Protein AF-A0A943PSU0-F1 (afdb_monomer_lite)

Secondary structure (DSSP, 8-state):
--GGGTS-TT----GGG--HHHHHHHHHHHHH--B---S-----TT-EEEEEEEEBS--HHHHHHHHHHHHSS-BTTBSEEEEETTTEEEEEP--EESSHHHHHHHHHHHHHHTTT-B--SS-BEEEEE-GGGT-S-HHHHHHHHHHHHHHHHHHHHHHTTTBSS--TTHHHHS---HHHHHHHHHHHHHH--------B--S-HHHHHHHHHHHHHHHHHHTS---HHHHHHHHHHHHHH----SHHHHHH---HHHHHHHHHHH-SSHHHHHHHHHHHHGGG---SSTT-BPSP-B---

Radius of gyration: 19.09 Å; chains: 1; bounding box: 47×39×53 Å

Foldseek 3Di:
DALCVLPPQFAQDQLLPDDPVSVVVNLVNLVVAFFEQDQFLPDDQQKKKKKKFFWAQFPQVQLVVVLCVVVVDDDVPAQDWDQDPFRGIIGIHDTDDGGNVVLVSLLVSLVSRVVGTHDDLRAFMWMGIPCVLLDDDQQLVLLLLLLCLLCVLLLLLLLLFQKLAHRPCCCVVPFRCSVVSVVVSVCCVPPNDDDDTDHGHDSFSSSVVLNVSQVSLSSVLSVDDAPVVVSVVSVVVCVVVDPDRDRQVSQADQDPSSLSVSLSRRDRGVNSSSSSCSSNCLVVDGDSDTDHGGDNRHPRD

Sequence (301 aa):
MDIFNLINKDGNDCFKDFNENDLQELINRLEEYYLTLRDKLGLGYETTFGFEIEFEDAMKERIEKRLVDYFGQFQEEAWVITKDLTCGFEVRTDVLIDNKRNWQDIKEVCKIVNKDAFISSKCGGHIHIGAQTMGSNLNTWLNFLKIWSTYENIIFRFTSGEFLATRPSVILYAAPLSNTFWEIYNKALQEGLSVNEIPNATLNPVIWQNNLNLFTKLIMRCKSEVDLELINKRHSELVENGIPNNLRAYNETINLKQALEFCDLIFTNNLDKVYFLKQYLKSFKIRTEPYYKAKKFTRTV

Structure (mmCIF, N/CA/C/O backbone):
data_AF-A0A943PSU0-F1
#
_entry.id   AF-A0A943PSU0-F1
#
loop_
_atom_site.group_PDB
_atom_site.id
_atom_site.type_symbol
_atom_site.label_atom_id
_atom_site.label_alt_id
_atom_site.label_comp_id
_atom_site.label_asym_id
_atom_site.label_entity_id
_atom_site.label_seq_id
_atom_site.pdbx_PDB_ins_code
_atom_site.Cartn_x
_atom_site.Cartn_y
_atom_site.Cartn_z
_atom_site.occupancy
_atom_site.B_iso_or_equiv
_atom_site.auth_seq_id
_atom_site.auth_comp_id
_atom_site.auth_asym_id
_atom_site.auth_atom_id
_atom_site.pdbx_PDB_model_num
ATOM 1 N N . MET A 1 1 ? -16.922 11.990 -15.864 1.00 61.22 1 MET A N 1
ATOM 2 C CA . MET A 1 1 ? -16.768 10.747 -16.646 1.00 61.22 1 MET A CA 1
ATOM 3 C C . MET A 1 1 ? -15.933 9.797 -15.805 1.00 61.22 1 MET A C 1
ATOM 5 O O . MET A 1 1 ? -14.945 10.257 -15.247 1.00 61.22 1 MET A O 1
ATOM 9 N N . ASP A 1 2 ? -16.376 8.554 -15.610 1.00 85.06 2 ASP A N 1
ATOM 10 C CA . ASP A 1 2 ? -15.633 7.552 -14.823 1.00 85.06 2 ASP A CA 1
ATOM 11 C C . ASP A 1 2 ? -14.283 7.248 -15.502 1.00 85.06 2 ASP A C 1
ATOM 13 O O . ASP A 1 2 ? -14.237 7.185 -16.733 1.00 85.06 2 ASP A O 1
ATOM 17 N N . ILE A 1 3 ? -13.213 7.074 -14.718 1.00 93.00 3 ILE A N 1
ATOM 18 C CA . ILE A 1 3 ? -11.866 6.726 -15.197 1.00 93.00 3 ILE A CA 1
ATOM 19 C C . ILE A 1 3 ? -11.881 5.427 -16.009 1.00 93.00 3 ILE A C 1
ATOM 21 O O . ILE A 1 3 ? -11.160 5.305 -16.993 1.00 93.00 3 ILE A O 1
ATOM 25 N N . PHE A 1 4 ? -12.777 4.495 -15.680 1.00 94.69 4 PHE A N 1
ATOM 26 C CA . PHE A 1 4 ? -12.913 3.227 -16.401 1.00 94.69 4 PHE A CA 1
ATOM 27 C C . PHE A 1 4 ? -13.675 3.329 -17.732 1.00 94.69 4 PHE A C 1
ATOM 29 O O . PHE A 1 4 ? -13.923 2.316 -18.377 1.00 94.69 4 PHE A O 1
ATOM 36 N N . ASN A 1 5 ? -14.033 4.542 -18.167 1.00 90.25 5 ASN A N 1
ATOM 37 C CA . ASN A 1 5 ? -14.397 4.778 -19.567 1.00 90.25 5 ASN A CA 1
ATOM 38 C C . ASN A 1 5 ? -13.165 5.034 -20.451 1.00 90.25 5 ASN A C 1
ATOM 40 O O . ASN A 1 5 ? -13.278 4.919 -21.666 1.00 90.25 5 ASN A O 1
ATOM 44 N N . LEU A 1 6 ? -12.024 5.413 -19.858 1.00 91.88 6 LEU A N 1
ATOM 45 C CA . LEU A 1 6 ? -10.755 5.613 -20.566 1.00 91.88 6 LEU A CA 1
ATOM 46 C C . LEU A 1 6 ? -9.983 4.296 -20.699 1.00 91.88 6 LEU A C 1
ATOM 48 O O . LEU A 1 6 ? -9.421 4.010 -21.748 1.00 91.88 6 LEU A O 1
ATOM 52 N N . ILE A 1 7 ? -9.967 3.502 -19.629 1.00 95.94 7 ILE A N 1
ATOM 53 C CA . ILE A 1 7 ? -9.216 2.246 -19.527 1.00 95.94 7 ILE A CA 1
ATOM 54 C C . ILE A 1 7 ? -10.137 1.107 -19.095 1.00 95.94 7 ILE A C 1
ATOM 56 O O . ILE A 1 7 ? -11.036 1.301 -18.274 1.00 95.94 7 ILE A O 1
ATOM 60 N N . ASN A 1 8 ? -9.893 -0.108 -19.588 1.00 95.88 8 ASN A N 1
ATOM 61 C CA . ASN A 1 8 ? -10.651 -1.274 -19.134 1.00 95.88 8 ASN A CA 1
ATOM 62 C C . ASN A 1 8 ? -10.251 -1.617 -17.694 1.00 95.88 8 ASN A C 1
ATOM 64 O O . ASN A 1 8 ? -9.094 -1.931 -17.442 1.00 95.88 8 ASN A O 1
ATOM 68 N N . LYS A 1 9 ? -11.198 -1.609 -16.753 1.00 95.06 9 LYS A N 1
ATOM 69 C CA . LYS A 1 9 ? -10.957 -1.912 -15.333 1.00 95.06 9 LYS A CA 1
ATOM 70 C C . LYS A 1 9 ? -10.193 -3.224 -15.100 1.00 95.06 9 LYS A C 1
ATOM 72 O O . LYS A 1 9 ? -9.289 -3.249 -14.264 1.00 95.06 9 LYS A O 1
ATOM 77 N N . ASP A 1 10 ? -10.547 -4.269 -15.844 1.00 95.38 10 ASP A N 1
ATOM 78 C CA . ASP A 1 10 ? -9.957 -5.608 -15.721 1.00 95.38 10 ASP A CA 1
ATOM 79 C C . ASP A 1 10 ? -8.827 -5.848 -16.745 1.00 95.38 10 ASP A C 1
ATOM 81 O O . ASP A 1 10 ? -8.237 -6.925 -16.785 1.00 95.38 10 ASP A O 1
ATOM 85 N N . GLY A 1 11 ? -8.520 -4.845 -17.579 1.00 96.62 11 GLY A N 1
ATOM 86 C CA . GLY A 1 11 ? -7.378 -4.851 -18.495 1.00 96.62 11 GLY A CA 1
ATOM 87 C C . GLY A 1 11 ? -6.051 -4.617 -17.771 1.00 96.62 11 GLY A C 1
ATOM 88 O O . GLY A 1 11 ? -6.037 -4.334 -16.577 1.00 96.62 11 GLY A O 1
ATOM 89 N N . ASN A 1 12 ? -4.937 -4.715 -18.495 1.00 96.69 12 ASN A N 1
ATOM 90 C CA . ASN A 1 12 ? -3.582 -4.526 -17.967 1.00 96.69 12 ASN A CA 1
ATOM 91 C C . ASN A 1 12 ? -2.763 -3.615 -18.893 1.00 96.69 12 ASN A C 1
ATOM 93 O O . ASN A 1 12 ? -1.763 -4.039 -19.472 1.00 96.69 12 ASN A O 1
ATOM 97 N N . ASP A 1 13 ? -3.224 -2.381 -19.074 1.00 97.12 13 ASP A N 1
ATOM 98 C CA . ASP A 1 13 ? -2.579 -1.423 -19.975 1.00 97.12 13 ASP A CA 1
ATOM 99 C C . ASP A 1 13 ? -1.232 -0.977 -19.397 1.00 97.12 13 ASP A C 1
ATOM 101 O O . ASP A 1 13 ? -1.086 -0.880 -18.179 1.00 97.12 13 ASP A O 1
ATOM 105 N N . CYS A 1 14 ? -0.244 -0.695 -20.247 1.00 96.44 14 CYS A N 1
ATOM 106 C CA . CYS A 1 14 ? 1.072 -0.232 -19.806 1.00 96.44 14 CYS A CA 1
ATOM 107 C C . CYS A 1 14 ? 1.079 1.298 -19.696 1.00 96.44 14 CYS A C 1
ATOM 109 O O . CYS A 1 14 ? 1.276 2.002 -20.685 1.00 96.44 14 CYS A O 1
ATOM 111 N N . PHE A 1 15 ? 0.809 1.829 -18.503 1.00 97.25 15 PHE A N 1
ATOM 112 C CA . PHE A 1 15 ? 0.636 3.271 -18.301 1.00 97.25 15 PHE A CA 1
ATOM 113 C C . PHE A 1 15 ? 1.920 4.075 -18.532 1.00 97.25 15 PHE A C 1
ATOM 115 O O . PHE A 1 15 ? 1.844 5.245 -18.900 1.00 97.25 15 PHE A O 1
ATOM 122 N N . LYS A 1 16 ? 3.100 3.474 -18.343 1.00 95.88 16 LYS A N 1
ATOM 123 C CA . LYS A 1 16 ? 4.394 4.104 -18.648 1.00 95.88 16 LYS A CA 1
ATOM 124 C C . LYS A 1 16 ? 4.575 4.393 -20.146 1.00 95.88 16 LYS A C 1
ATOM 126 O O . LYS A 1 16 ? 5.368 5.266 -20.486 1.00 95.88 16 LYS A O 1
ATOM 131 N N . ASP A 1 17 ? 3.844 3.678 -21.004 1.00 96.69 17 ASP A N 1
ATOM 132 C CA . ASP A 1 17 ? 3.905 3.803 -22.463 1.00 96.69 17 ASP A CA 1
ATOM 133 C C . ASP A 1 17 ? 2.812 4.740 -23.013 1.00 96.69 17 ASP A C 1
ATOM 135 O O . ASP A 1 17 ? 2.727 4.956 -24.224 1.00 96.69 17 ASP A O 1
ATOM 139 N N . PHE A 1 18 ? 1.966 5.314 -22.146 1.00 96.75 18 PHE A N 1
ATOM 140 C CA . PHE A 1 18 ? 0.967 6.297 -22.564 1.00 96.75 18 PHE A CA 1
ATOM 141 C C . PHE A 1 18 ? 1.659 7.550 -23.104 1.00 96.75 18 PHE A C 1
ATOM 143 O O . PHE A 1 18 ? 2.638 8.041 -22.537 1.00 96.75 18 PHE A O 1
ATOM 150 N N . ASN A 1 19 ? 1.123 8.101 -24.196 1.00 96.25 19 ASN A N 1
ATOM 151 C CA . ASN A 1 19 ? 1.566 9.408 -24.672 1.00 96.25 19 ASN A CA 1
ATOM 152 C C . ASN A 1 19 ? 1.135 10.517 -23.692 1.00 96.25 19 ASN A C 1
ATOM 154 O O . ASN A 1 19 ? 0.342 10.300 -22.775 1.00 96.25 19 ASN A O 1
ATOM 158 N N . GLU A 1 20 ? 1.654 11.727 -23.898 1.00 95.69 20 GLU A N 1
ATOM 159 C CA . GLU A 1 20 ? 1.426 12.861 -22.998 1.00 95.69 20 GLU A CA 1
ATOM 160 C C . GLU A 1 20 ? -0.062 13.195 -22.799 1.00 95.69 20 GLU A C 1
ATOM 162 O O . GLU A 1 20 ? -0.488 13.427 -21.667 1.00 95.69 20 GLU A O 1
ATOM 167 N N . ASN A 1 21 ? -0.865 13.154 -23.867 1.00 96.38 21 ASN A N 1
ATOM 168 C CA . ASN A 1 21 ? -2.292 13.473 -23.798 1.00 96.38 21 ASN A CA 1
ATOM 169 C C . ASN A 1 21 ? -3.065 12.415 -23.001 1.00 96.38 21 ASN A C 1
ATOM 171 O O . ASN A 1 21 ? -3.857 12.761 -22.123 1.00 96.38 21 ASN A O 1
ATOM 175 N N . ASP A 1 22 ? -2.807 11.133 -23.271 1.00 95.62 22 ASP A N 1
ATOM 176 C CA . ASP A 1 22 ? -3.460 10.024 -22.571 1.00 95.62 22 ASP A CA 1
ATOM 177 C C . ASP A 1 22 ? -3.073 10.003 -21.089 1.00 95.62 22 ASP A C 1
ATOM 179 O O . ASP A 1 22 ? -3.917 9.781 -20.218 1.00 95.62 22 ASP A O 1
ATOM 183 N N . LEU A 1 23 ? -1.806 10.298 -20.779 1.00 96.19 23 LEU A N 1
ATOM 184 C CA . LEU A 1 23 ? -1.327 10.390 -19.405 1.00 96.19 23 LEU A CA 1
ATOM 185 C C . LEU A 1 23 ? -1.947 11.581 -18.663 1.00 96.19 23 LEU A C 1
ATOM 187 O O . LEU A 1 23 ? -2.347 11.445 -17.503 1.00 96.19 23 LEU A O 1
ATOM 191 N N . GLN A 1 24 ? -2.059 12.741 -19.313 1.00 95.69 24 GLN A N 1
ATOM 192 C CA . GLN A 1 24 ? -2.709 13.913 -18.729 1.00 95.69 24 GLN A CA 1
ATOM 193 C C . GLN A 1 24 ? -4.189 13.637 -18.446 1.00 95.69 24 GLN A C 1
ATOM 195 O O . GLN A 1 24 ? -4.685 13.962 -17.364 1.00 95.69 24 GLN A O 1
ATOM 200 N N . GLU A 1 25 ? -4.887 12.992 -19.379 1.00 95.81 25 GLU A N 1
ATOM 201 C CA . GLU A 1 25 ? -6.279 12.596 -19.197 1.00 95.81 25 GLU A CA 1
ATOM 202 C C . GLU A 1 25 ? -6.429 11.570 -18.063 1.00 95.81 25 GLU A C 1
ATOM 204 O O . GLU A 1 25 ? -7.276 11.750 -17.184 1.00 95.81 25 GLU A O 1
ATOM 209 N N . LEU A 1 26 ? -5.561 10.553 -17.996 1.00 96.56 26 LEU A N 1
ATOM 210 C CA . LEU A 1 26 ? -5.527 9.590 -16.892 1.00 96.56 26 LEU A CA 1
ATOM 211 C C . LEU A 1 26 ? -5.367 10.297 -15.538 1.00 96.56 26 LEU A C 1
ATOM 213 O O . LEU A 1 26 ? -6.122 10.022 -14.605 1.00 96.56 26 LEU A O 1
ATOM 217 N N . ILE A 1 27 ? -4.424 11.237 -15.428 1.00 96.25 27 ILE A N 1
ATOM 218 C CA . ILE A 1 27 ? -4.172 12.010 -14.203 1.00 96.25 27 ILE A CA 1
ATOM 219 C C . ILE A 1 27 ? -5.387 12.860 -13.813 1.00 96.25 27 ILE A C 1
ATOM 221 O O . ILE A 1 27 ? -5.780 12.873 -12.643 1.00 96.25 27 ILE A O 1
ATOM 225 N N . ASN A 1 28 ? -6.016 13.533 -14.777 1.00 95.06 28 ASN A N 1
ATOM 226 C CA . ASN A 1 28 ? -7.215 14.332 -14.530 1.00 95.06 28 ASN A CA 1
ATOM 227 C C . ASN A 1 28 ? -8.366 13.462 -14.005 1.00 95.06 28 ASN A C 1
ATOM 229 O O . ASN A 1 28 ? -9.061 13.838 -13.061 1.00 95.06 28 ASN A O 1
ATOM 233 N N . ARG A 1 29 ? -8.558 12.267 -14.580 1.00 95.44 29 ARG A N 1
ATOM 234 C CA . ARG A 1 29 ? -9.578 11.314 -14.117 1.00 95.44 29 ARG A CA 1
ATOM 235 C C . ARG A 1 29 ? -9.232 10.713 -12.759 1.00 95.44 29 ARG A C 1
ATOM 237 O O . ARG A 1 29 ? -10.131 10.535 -11.937 1.00 95.44 29 ARG A O 1
ATOM 244 N N . LEU A 1 30 ? -7.951 10.456 -12.490 1.00 95.31 30 LEU A N 1
ATOM 245 C CA . LEU A 1 30 ? -7.479 10.031 -11.174 1.00 95.31 30 LEU A CA 1
ATOM 246 C C . LEU A 1 30 ? -7.820 11.074 -10.112 1.00 95.31 30 LEU A C 1
ATOM 248 O O . LEU A 1 30 ? -8.264 10.695 -9.032 1.00 95.31 30 LEU A O 1
ATOM 252 N N . GLU A 1 31 ? -7.664 12.372 -10.380 1.00 93.88 31 GLU A N 1
ATOM 253 C CA . GLU A 1 31 ? -7.938 13.427 -9.393 1.00 93.88 31 GLU A CA 1
ATOM 254 C C . GLU A 1 31 ? -9.391 13.408 -8.881 1.00 93.88 31 GLU A C 1
ATOM 256 O O . GLU A 1 31 ? -9.619 13.559 -7.677 1.00 93.88 31 GLU A O 1
ATOM 261 N N . GLU A 1 32 ? -10.344 13.078 -9.750 1.00 93.19 32 GLU A N 1
ATOM 262 C CA . GLU A 1 32 ? -11.771 12.972 -9.416 1.00 93.19 32 GLU A CA 1
ATOM 263 C C . GLU A 1 32 ? -12.177 11.599 -8.846 1.00 93.19 32 GLU A C 1
ATOM 265 O O . GLU A 1 32 ? -13.262 11.441 -8.277 1.00 93.19 32 GLU A O 1
ATOM 270 N N . TYR A 1 33 ? -11.317 10.586 -8.973 1.00 94.88 33 TYR A N 1
ATOM 271 C CA . TYR A 1 33 ? -11.602 9.235 -8.502 1.00 94.88 33 TYR A CA 1
ATOM 272 C C . TYR A 1 33 ? -11.447 9.113 -6.979 1.00 94.88 33 TYR A C 1
ATOM 274 O O . TYR A 1 33 ? -10.435 9.520 -6.404 1.00 94.88 33 TYR A O 1
ATOM 282 N N . TYR A 1 34 ? -12.434 8.496 -6.320 1.00 95.12 34 TYR A N 1
ATOM 283 C CA . TYR A 1 34 ? -12.379 8.181 -4.891 1.00 95.12 34 TYR A CA 1
ATOM 284 C C . TYR A 1 34 ? -12.222 6.681 -4.676 1.00 95.12 34 TYR A C 1
ATOM 286 O O . TYR A 1 34 ? -13.036 5.892 -5.155 1.00 95.12 34 TYR A O 1
ATOM 294 N N . LEU A 1 35 ? -11.229 6.308 -3.874 1.00 95.75 35 LEU A N 1
ATOM 295 C CA . LEU A 1 35 ? -10.981 4.920 -3.503 1.00 95.75 35 LEU A CA 1
ATOM 296 C C . LEU A 1 35 ? -12.061 4.415 -2.543 1.00 95.75 35 LEU A C 1
ATOM 298 O O . LEU A 1 35 ? -12.504 5.144 -1.649 1.00 95.75 35 LEU A O 1
ATOM 302 N N . THR A 1 36 ? -12.455 3.156 -2.698 1.00 95.12 36 THR A N 1
ATOM 303 C CA . THR A 1 36 ? -13.444 2.483 -1.847 1.00 95.12 36 THR A CA 1
ATOM 304 C C . THR A 1 36 ? -12.886 1.176 -1.312 1.00 95.12 36 THR A C 1
ATOM 306 O O . THR A 1 36 ? -12.126 0.511 -2.009 1.00 95.12 36 THR A O 1
ATOM 309 N N . LEU A 1 37 ? -13.320 0.766 -0.119 1.00 95.69 37 LEU A N 1
ATOM 310 C CA . LEU A 1 37 ? -12.991 -0.558 0.399 1.00 95.69 37 LEU A CA 1
ATOM 311 C C . LEU A 1 37 ? -13.627 -1.625 -0.498 1.00 95.69 37 LEU A C 1
ATOM 313 O O . LEU A 1 37 ? -14.839 -1.607 -0.719 1.00 95.69 37 LEU A O 1
ATOM 317 N N . ARG A 1 38 ? -12.807 -2.531 -1.021 1.00 95.00 38 ARG A N 1
ATOM 318 C CA . ARG A 1 38 ? -13.222 -3.629 -1.892 1.00 95.00 38 ARG A CA 1
ATOM 319 C C . ARG A 1 38 ? -13.609 -4.845 -1.060 1.00 95.00 38 ARG A C 1
ATOM 321 O O . ARG A 1 38 ? -13.037 -5.082 -0.001 1.00 95.00 38 ARG A O 1
ATOM 328 N N . ASP A 1 39 ? -14.540 -5.645 -1.573 1.00 94.56 39 ASP A N 1
ATOM 329 C CA . ASP A 1 39 ? -14.942 -6.900 -0.925 1.00 94.56 39 ASP A CA 1
ATOM 330 C C . ASP A 1 39 ? -13.842 -7.976 -1.006 1.00 94.56 39 ASP A C 1
ATOM 332 O O . ASP A 1 39 ? -13.831 -8.881 -0.174 1.00 94.56 39 ASP A O 1
ATOM 336 N N . LYS A 1 40 ? -12.956 -7.905 -2.014 1.00 94.44 40 LYS A N 1
ATOM 337 C CA . LYS A 1 40 ? -11.803 -8.798 -2.232 1.00 94.44 40 LYS A CA 1
ATOM 338 C C . LYS A 1 40 ? -10.689 -8.095 -3.023 1.00 94.44 40 LYS A C 1
ATOM 340 O O . LYS A 1 40 ? -10.972 -7.165 -3.783 1.00 94.44 40 LYS A O 1
ATOM 345 N N . LEU A 1 41 ? -9.459 -8.585 -2.889 1.00 93.94 41 LEU A N 1
ATOM 346 C CA . LEU A 1 41 ? -8.253 -8.207 -3.647 1.00 93.94 41 LEU A CA 1
ATOM 347 C C . LEU A 1 41 ? -7.847 -9.237 -4.724 1.00 93.94 41 LEU A C 1
ATOM 349 O O . LEU A 1 41 ? -6.955 -8.986 -5.542 1.00 93.94 41 LEU A O 1
ATOM 353 N N . GLY A 1 42 ? -8.489 -10.406 -4.724 1.00 92.44 42 GLY A N 1
ATOM 354 C CA . GLY A 1 42 ? -8.140 -11.526 -5.593 1.00 92.44 42 GLY A CA 1
ATOM 355 C C . GLY A 1 42 ? -6.858 -12.232 -5.150 1.00 92.44 42 GLY A C 1
ATOM 356 O O . GLY A 1 42 ? -6.057 -12.611 -6.003 1.00 92.44 42 GLY A O 1
ATOM 357 N N . LEU A 1 43 ? -6.625 -12.350 -3.839 1.00 91.50 43 LEU A N 1
ATOM 358 C CA . LEU A 1 43 ? -5.529 -13.157 -3.292 1.00 91.50 43 LEU A CA 1
ATOM 359 C C . LEU A 1 43 ? -5.952 -14.630 -3.191 1.00 91.50 43 LEU A C 1
ATOM 361 O O . LEU A 1 43 ? -7.129 -14.935 -2.982 1.00 91.50 43 LEU A O 1
ATOM 365 N N . GLY A 1 44 ? -4.990 -15.542 -3.357 1.00 87.25 44 GLY A N 1
ATOM 366 C CA . GLY A 1 44 ? -5.210 -16.976 -3.160 1.00 87.25 44 GLY A CA 1
ATOM 367 C C . GLY A 1 44 ? -5.530 -17.303 -1.699 1.00 87.25 44 GLY A C 1
ATOM 368 O O . GLY A 1 44 ? -5.159 -16.557 -0.791 1.00 87.25 44 GLY A O 1
ATOM 369 N N . TYR A 1 45 ? -6.227 -18.416 -1.457 1.00 86.00 45 TYR A N 1
ATOM 370 C CA . TYR A 1 45 ? -6.664 -18.816 -0.110 1.00 86.00 45 TYR A CA 1
ATOM 371 C C . TYR A 1 45 ? -5.491 -19.149 0.825 1.00 86.00 45 TYR A C 1
ATOM 373 O O . TYR A 1 45 ? -5.636 -19.115 2.043 1.00 86.00 45 TYR A O 1
ATOM 381 N N . GLU A 1 46 ? -4.333 -19.475 0.255 1.00 86.19 46 GLU A N 1
ATOM 382 C CA . GLU A 1 46 ? -3.075 -19.726 0.950 1.00 86.19 46 GLU A CA 1
ATOM 383 C C . GLU A 1 46 ? -2.381 -18.445 1.434 1.00 86.19 46 GLU A C 1
ATOM 385 O O . GLU A 1 46 ? -1.519 -18.507 2.312 1.00 86.19 46 GLU A O 1
ATOM 390 N N . THR A 1 47 ? -2.746 -17.286 0.875 1.00 90.38 47 THR A N 1
ATOM 391 C CA . THR A 1 47 ? -2.198 -15.990 1.284 1.00 90.38 47 THR A CA 1
ATOM 392 C C . THR A 1 47 ? -2.918 -15.518 2.540 1.00 90.38 47 THR A C 1
ATOM 394 O O . THR A 1 47 ? -4.074 -15.092 2.483 1.00 90.38 47 THR A O 1
ATOM 397 N N . THR A 1 48 ? -2.220 -15.576 3.672 1.00 92.75 48 THR A N 1
ATOM 398 C CA . THR A 1 48 ? -2.716 -15.045 4.944 1.00 92.75 48 THR A CA 1
ATOM 399 C C . THR A 1 48 ? -2.052 -13.721 5.287 1.00 92.75 48 THR A C 1
ATOM 401 O O . THR A 1 48 ? -0.925 -13.446 4.862 1.00 92.75 48 THR A O 1
ATOM 404 N N . PHE A 1 49 ? -2.749 -12.894 6.060 1.00 93.50 49 PHE A N 1
ATOM 405 C CA . PHE A 1 49 ? -2.239 -11.606 6.511 1.00 93.50 49 PHE A CA 1
ATOM 406 C C . PHE A 1 49 ? -2.828 -11.181 7.854 1.00 93.50 49 PHE A C 1
ATOM 408 O O . PHE A 1 49 ? -3.891 -11.648 8.241 1.00 93.50 49 PHE A O 1
ATOM 415 N N . GLY A 1 50 ? -2.158 -10.268 8.545 1.00 93.38 50 GLY A N 1
ATOM 416 C CA . GLY A 1 50 ? -2.633 -9.653 9.780 1.00 93.38 50 GLY A CA 1
ATOM 417 C C . GLY A 1 50 ? -2.234 -8.184 9.845 1.00 93.38 50 GLY A C 1
ATOM 418 O O . GLY A 1 50 ? -1.334 -7.745 9.125 1.00 93.38 50 GLY A O 1
ATOM 419 N N . PHE A 1 51 ? -2.914 -7.423 10.695 1.00 92.75 51 PHE A N 1
ATOM 420 C CA . PHE A 1 51 ? -2.635 -6.011 10.916 1.00 92.75 51 PHE A CA 1
ATOM 421 C C . PHE A 1 51 ? -2.418 -5.721 12.395 1.00 92.75 51 PHE A C 1
ATOM 423 O O . PHE A 1 51 ? -3.105 -6.276 13.254 1.00 92.75 51 PHE A O 1
ATOM 430 N N . GLU A 1 52 ? -1.521 -4.781 12.664 1.00 91.94 52 GLU A N 1
ATOM 431 C CA . GLU A 1 52 ? -1.413 -4.121 13.963 1.00 91.94 52 GLU A CA 1
ATOM 432 C C . GLU A 1 52 ? -1.704 -2.639 13.743 1.00 91.94 52 GLU A C 1
ATOM 434 O O . GLU A 1 52 ? -1.044 -1.960 12.948 1.00 91.94 52 GLU A O 1
ATOM 439 N N . ILE A 1 53 ? -2.784 -2.169 14.365 1.00 91.50 53 ILE A N 1
ATOM 440 C CA . ILE A 1 53 ? -3.311 -0.818 14.193 1.00 91.50 53 ILE A CA 1
ATOM 441 C C . ILE A 1 53 ? -3.051 -0.052 15.481 1.00 91.50 53 ILE A C 1
ATOM 443 O O . ILE A 1 53 ? -3.827 -0.170 16.428 1.00 91.50 53 ILE A O 1
ATOM 447 N N . GLU A 1 54 ? -1.980 0.733 15.507 1.00 91.50 54 GLU A N 1
ATOM 448 C CA . GLU A 1 54 ? -1.606 1.553 16.659 1.00 91.50 54 GLU A CA 1
ATOM 449 C C . GLU A 1 54 ? -2.431 2.842 16.768 1.00 91.50 54 GLU A C 1
ATOM 451 O O . GLU A 1 54 ? -2.801 3.439 15.753 1.00 91.50 54 GLU A O 1
ATOM 456 N N . PHE A 1 55 ? -2.691 3.307 17.993 1.00 90.69 55 PHE A N 1
ATOM 457 C CA . PHE A 1 55 ? -3.435 4.536 18.285 1.00 90.69 55 PHE A CA 1
ATOM 458 C C . PHE A 1 55 ? -3.167 5.085 19.704 1.00 90.69 55 PHE A C 1
ATOM 460 O O . PHE A 1 55 ? -2.954 4.333 20.654 1.00 90.69 55 PHE A O 1
ATOM 467 N N . GLU A 1 56 ? -3.256 6.413 19.855 1.00 88.62 56 GLU A N 1
ATOM 468 C CA . GLU A 1 56 ? -3.076 7.152 21.118 1.00 88.62 56 GLU A CA 1
ATOM 469 C C . GLU A 1 56 ? -4.403 7.684 21.704 1.00 88.62 56 GLU A C 1
ATOM 471 O O . GLU A 1 56 ? -5.458 7.641 21.062 1.00 88.62 56 GLU A O 1
ATOM 476 N N . ASP A 1 57 ? -4.318 8.180 22.951 1.00 77.38 57 ASP A N 1
ATOM 477 C CA . ASP A 1 57 ? -5.383 8.820 23.749 1.00 77.38 57 ASP A CA 1
ATOM 478 C C . ASP A 1 57 ? -6.719 8.075 23.719 1.00 77.38 57 ASP A C 1
ATOM 480 O O . ASP A 1 57 ? -7.806 8.645 23.618 1.00 77.38 57 ASP A O 1
ATOM 484 N N . ALA A 1 58 ? -6.608 6.757 23.837 1.00 77.62 58 ALA A N 1
ATOM 485 C CA . ALA A 1 58 ? -7.730 5.851 23.789 1.00 77.62 58 ALA A CA 1
ATOM 486 C C . ALA A 1 58 ? -8.489 5.783 25.112 1.00 77.62 58 ALA A C 1
ATOM 488 O O . ALA A 1 58 ? -7.918 5.494 26.167 1.00 77.62 58 ALA A O 1
ATOM 489 N N . MET A 1 59 ? -9.818 5.853 25.037 1.00 86.75 59 MET A N 1
ATOM 490 C CA . MET A 1 59 ? -10.671 5.297 26.092 1.00 86.75 59 MET A CA 1
ATOM 491 C C . MET A 1 59 ? -10.714 3.767 25.965 1.00 86.75 59 MET A C 1
ATOM 493 O O . MET A 1 59 ? -11.733 3.208 25.561 1.00 86.75 59 MET A O 1
ATOM 497 N N . LYS A 1 60 ? -9.594 3.099 26.287 1.00 87.38 60 LYS A N 1
ATOM 498 C CA . LYS A 1 60 ? -9.357 1.657 26.075 1.00 87.38 60 LYS A CA 1
ATOM 499 C C . LYS A 1 60 ? -10.574 0.797 26.422 1.00 87.38 60 LYS A C 1
ATOM 501 O O . LYS A 1 60 ? -11.083 0.103 25.554 1.00 87.38 60 LYS A O 1
ATOM 506 N N . GLU A 1 61 ? -11.106 0.933 27.635 1.00 87.69 61 GLU A N 1
ATOM 507 C CA . GLU A 1 61 ? -12.255 0.151 28.115 1.00 87.69 61 GLU A CA 1
ATOM 508 C C . GLU A 1 61 ? -13.506 0.304 27.230 1.00 87.69 61 GLU A C 1
ATOM 510 O O . GLU A 1 61 ? -14.258 -0.648 27.033 1.00 87.69 61 GLU A O 1
ATOM 515 N N . ARG A 1 62 ? -13.743 1.494 26.657 1.00 91.69 62 ARG A N 1
ATOM 516 C CA . ARG A 1 62 ? -14.872 1.731 25.742 1.00 91.69 62 ARG A CA 1
ATOM 517 C C . ARG A 1 62 ? -14.640 1.092 24.381 1.00 91.69 62 ARG A C 1
ATOM 519 O O . ARG A 1 62 ? -15.591 0.573 23.797 1.00 91.69 62 ARG A O 1
ATOM 526 N N . ILE A 1 63 ? -13.408 1.144 23.879 1.00 90.88 63 ILE A N 1
ATOM 527 C CA . ILE A 1 63 ? -13.026 0.490 22.625 1.00 90.88 63 ILE A CA 1
ATOM 528 C C . ILE A 1 63 ? -13.147 -1.025 22.799 1.00 90.88 63 ILE A C 1
ATOM 530 O O . ILE A 1 63 ? -13.855 -1.652 22.019 1.00 90.88 63 ILE A O 1
ATOM 534 N N . GLU A 1 64 ? -12.569 -1.592 23.863 1.00 88.94 64 GLU A N 1
ATOM 535 C CA . GLU A 1 64 ? -12.663 -3.020 24.195 1.00 88.94 64 GLU A CA 1
ATOM 536 C C . GLU A 1 64 ? -14.114 -3.467 24.306 1.00 88.94 64 GLU A C 1
ATOM 538 O O . GLU A 1 64 ? -14.507 -4.429 23.653 1.00 88.94 64 GLU A O 1
ATOM 543 N N . LYS A 1 65 ? -14.946 -2.726 25.048 1.00 89.44 65 LYS A N 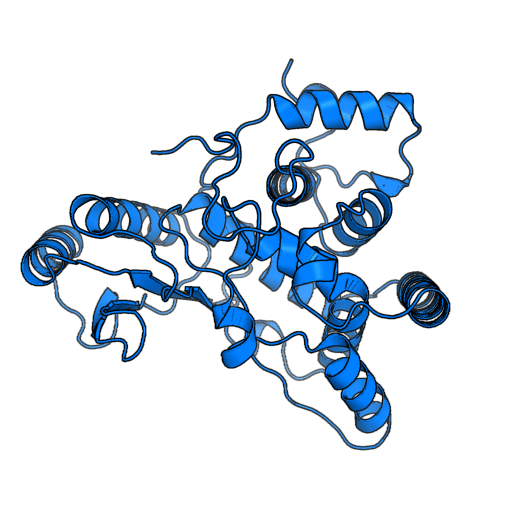1
ATOM 544 C CA . LYS A 1 65 ? -16.372 -3.040 25.164 1.00 89.44 65 LYS A CA 1
ATOM 545 C C . LYS A 1 65 ? -17.067 -3.081 23.801 1.00 89.44 65 LYS A C 1
ATOM 547 O O . LYS A 1 65 ? -17.792 -4.025 23.524 1.00 89.44 65 LYS A O 1
ATOM 552 N N . ARG A 1 66 ? -16.836 -2.092 22.931 1.00 92.25 66 ARG A N 1
ATOM 553 C CA . ARG A 1 66 ? -17.452 -2.052 21.590 1.00 92.25 66 ARG A CA 1
ATOM 554 C C . ARG A 1 66 ? -16.943 -3.164 20.673 1.00 92.25 66 ARG A C 1
ATOM 556 O O . ARG A 1 66 ? -17.711 -3.647 19.848 1.00 92.25 66 ARG A O 1
ATOM 563 N N . LEU A 1 67 ? -15.672 -3.546 20.794 1.00 90.12 67 LEU A N 1
ATOM 564 C CA . LEU A 1 67 ? -15.112 -4.684 20.066 1.00 90.12 67 LEU A CA 1
ATOM 565 C C . LEU A 1 67 ? -15.747 -5.995 20.547 1.00 90.12 67 LEU A C 1
ATOM 567 O O . LEU A 1 67 ? -16.185 -6.790 19.721 1.00 90.12 67 LEU A O 1
ATOM 571 N N . VAL A 1 68 ? -15.890 -6.180 21.863 1.00 88.31 68 VAL A N 1
ATOM 572 C CA . VAL A 1 68 ? -16.585 -7.335 22.457 1.00 88.31 68 VAL A CA 1
ATOM 573 C C . VAL A 1 68 ? -18.045 -7.391 22.014 1.00 88.31 68 VAL A C 1
ATOM 575 O O . VAL A 1 68 ? -18.503 -8.446 21.584 1.00 88.31 68 VAL A O 1
ATOM 578 N N . ASP A 1 69 ? -18.760 -6.264 22.045 1.00 91.00 69 ASP A N 1
ATOM 579 C CA . ASP A 1 69 ? -20.150 -6.179 21.584 1.00 91.00 69 ASP A CA 1
ATOM 580 C C . ASP A 1 69 ? -20.280 -6.552 20.092 1.00 91.00 69 ASP A C 1
ATOM 582 O O . ASP A 1 69 ? -21.288 -7.127 19.682 1.00 91.00 69 ASP A O 1
ATOM 586 N N . TYR A 1 70 ? -19.269 -6.239 19.270 1.00 91.75 70 TYR A N 1
ATOM 587 C CA . TYR A 1 70 ? -19.264 -6.549 17.838 1.00 91.75 70 TYR A CA 1
ATOM 588 C C . TYR A 1 70 ? -18.936 -8.018 17.533 1.00 91.75 70 TYR A C 1
ATOM 590 O O . TYR A 1 70 ? -19.607 -8.635 16.704 1.00 91.75 70 TYR A O 1
ATOM 598 N N . PHE A 1 71 ? -17.913 -8.578 18.183 1.00 88.25 71 PHE A N 1
ATOM 599 C CA . PHE A 1 71 ? -17.444 -9.942 17.919 1.00 88.25 71 PHE A CA 1
ATOM 600 C C . PHE A 1 71 ? -18.162 -11.012 18.754 1.00 88.25 71 PHE A C 1
ATOM 602 O O . PHE A 1 71 ? -18.104 -12.192 18.412 1.00 88.25 71 PHE A O 1
ATOM 609 N N . GLY A 1 72 ? -18.849 -10.629 19.833 1.00 81.00 72 GLY A N 1
ATOM 610 C CA . GLY A 1 72 ? -19.607 -11.531 20.705 1.00 81.00 72 GLY A CA 1
ATOM 611 C C . GLY A 1 72 ? -18.756 -12.417 21.625 1.00 81.00 72 GLY A C 1
ATOM 612 O O . GLY A 1 72 ? -19.320 -13.146 22.437 1.00 81.00 72 GLY A O 1
ATOM 613 N N . GLN A 1 73 ? -17.424 -12.362 21.526 1.00 68.19 73 GLN A N 1
ATOM 614 C CA . GLN A 1 73 ? -16.475 -13.093 22.371 1.00 68.19 73 GLN A CA 1
ATOM 615 C C . GLN A 1 73 ? -15.088 -12.433 22.332 1.00 68.19 73 GLN A C 1
ATOM 617 O O . GLN A 1 73 ? -14.681 -11.908 21.297 1.00 68.19 73 GLN A O 1
ATOM 622 N N . PHE A 1 74 ? -14.357 -12.479 23.450 1.00 56.09 74 PHE A N 1
ATOM 623 C CA . PHE A 1 74 ? -12.925 -12.171 23.477 1.00 56.09 74 PHE A CA 1
ATOM 624 C C . PHE A 1 74 ? -12.181 -13.425 23.007 1.00 56.09 74 PHE A C 1
ATOM 626 O O . PHE A 1 74 ? -12.383 -14.495 23.580 1.00 56.09 74 PHE A O 1
ATOM 633 N N . GLN A 1 75 ? -11.343 -13.321 21.980 1.00 57.09 75 GLN A N 1
ATOM 634 C CA . GLN A 1 75 ? -10.284 -14.306 21.779 1.00 57.09 75 GLN A CA 1
ATOM 635 C C . GLN A 1 75 ? -9.025 -13.710 22.400 1.00 57.09 75 GLN A C 1
ATOM 637 O O . GLN A 1 75 ? -8.646 -12.595 22.060 1.00 57.09 75 GLN A O 1
ATOM 642 N N . GLU A 1 76 ? -8.401 -14.423 23.341 1.00 57.34 76 GLU A N 1
ATOM 643 C CA . GLU A 1 76 ? -7.196 -13.945 24.043 1.00 57.34 76 GLU A CA 1
ATOM 644 C C . GLU A 1 76 ? -6.045 -13.601 23.077 1.00 57.34 76 GLU A C 1
ATOM 646 O O . GLU A 1 76 ? -5.159 -12.821 23.424 1.00 57.34 76 GLU A O 1
ATOM 651 N N . GLU A 1 77 ? -6.094 -14.121 21.845 1.00 64.88 77 GLU A N 1
ATOM 652 C CA . GLU A 1 77 ? -5.031 -14.002 20.846 1.00 64.88 77 GLU A CA 1
ATOM 653 C C . GLU A 1 77 ? -5.413 -13.196 19.589 1.00 64.88 77 GLU A C 1
ATOM 655 O O . GLU A 1 77 ? -4.525 -12.849 18.813 1.00 64.88 77 GLU A O 1
ATOM 660 N N . ALA A 1 78 ? -6.691 -12.846 19.387 1.00 70.38 78 ALA A N 1
ATOM 661 C CA . ALA A 1 78 ? -7.172 -12.220 18.152 1.00 70.38 78 ALA A CA 1
ATOM 662 C C . ALA A 1 78 ? -8.150 -11.069 18.417 1.00 70.38 78 ALA A C 1
ATOM 664 O O . ALA A 1 78 ? -9.036 -11.168 19.264 1.00 70.38 78 ALA A O 1
ATOM 665 N N . TRP A 1 79 ? -8.008 -9.980 17.654 1.00 83.62 79 TRP A N 1
ATOM 666 C CA . TRP A 1 79 ? -8.763 -8.729 17.841 1.00 83.62 79 TRP A CA 1
ATOM 667 C C . TRP A 1 79 ? -8.576 -8.114 19.235 1.00 83.62 79 TRP A C 1
ATOM 669 O O . TRP A 1 79 ? -9.483 -7.499 19.798 1.00 83.62 79 TRP A O 1
ATOM 679 N N . VAL A 1 80 ? -7.373 -8.279 19.785 1.00 83.38 80 VAL A N 1
ATOM 680 C CA . VAL A 1 80 ? -7.002 -7.856 21.137 1.00 83.38 80 VAL A CA 1
ATOM 681 C C . VAL A 1 80 ? -6.403 -6.453 21.128 1.00 83.38 80 VAL A C 1
ATOM 683 O O . VAL A 1 80 ? -5.668 -6.093 20.206 1.00 83.38 80 VAL A O 1
ATOM 686 N N . ILE A 1 81 ? -6.695 -5.670 22.175 1.00 86.25 81 ILE A N 1
ATOM 687 C CA . ILE A 1 81 ? -5.986 -4.416 22.439 1.00 86.25 81 ILE A CA 1
ATOM 688 C C . ILE A 1 81 ? -4.763 -4.704 23.304 1.00 86.25 81 ILE A C 1
ATOM 690 O O . ILE A 1 81 ? -4.888 -5.022 24.490 1.00 86.25 81 ILE A O 1
ATOM 694 N N . THR A 1 82 ? -3.580 -4.547 22.727 1.00 85.75 82 THR A N 1
ATOM 695 C CA . THR A 1 82 ? -2.306 -4.643 23.441 1.00 85.75 82 THR A CA 1
ATOM 696 C C . THR A 1 82 ? -1.771 -3.255 23.759 1.00 85.75 82 THR A C 1
ATOM 698 O O . THR A 1 82 ? -2.050 -2.275 23.069 1.00 85.75 82 THR A O 1
ATOM 701 N N . LYS A 1 83 ? -1.056 -3.142 24.883 1.00 83.44 83 LYS A N 1
ATOM 702 C CA . LYS A 1 83 ? -0.350 -1.909 25.223 1.00 83.44 83 LYS A CA 1
ATOM 703 C C . LYS A 1 83 ? 0.920 -1.858 24.388 1.00 83.44 83 LYS A C 1
ATOM 705 O O . LYS A 1 83 ? 1.771 -2.729 24.549 1.00 83.44 83 LYS A O 1
ATOM 710 N N . ASP A 1 84 ? 1.055 -0.817 23.583 1.00 79.06 84 ASP A N 1
ATOM 711 C CA . ASP A 1 84 ? 2.296 -0.533 22.880 1.00 79.06 84 ASP A CA 1
ATOM 712 C C . ASP A 1 84 ? 3.164 0.415 23.720 1.00 79.06 84 ASP A C 1
ATOM 714 O O . ASP A 1 84 ? 2.677 1.357 24.359 1.00 79.06 84 ASP A O 1
ATOM 718 N N . LEU A 1 85 ? 4.469 0.150 23.758 1.00 68.06 85 LEU A N 1
ATOM 719 C CA . LEU A 1 85 ? 5.410 0.899 24.596 1.00 68.06 85 LEU A CA 1
ATOM 720 C C . LEU A 1 85 ? 5.665 2.322 24.084 1.00 68.06 85 LEU A C 1
ATOM 722 O O . LEU A 1 85 ? 6.138 3.168 24.845 1.00 68.06 85 LEU A O 1
ATOM 726 N N . THR A 1 86 ? 5.365 2.585 22.816 1.00 69.69 86 THR A N 1
ATOM 727 C CA . THR A 1 86 ? 5.714 3.814 22.108 1.00 69.69 86 THR A CA 1
ATOM 728 C C . THR A 1 86 ? 4.496 4.684 21.813 1.00 69.69 86 THR A C 1
ATOM 730 O O . THR A 1 86 ? 4.589 5.901 21.971 1.00 69.69 86 THR A O 1
ATOM 733 N N . CYS A 1 87 ? 3.352 4.092 21.463 1.00 72.31 87 CYS A N 1
ATOM 734 C CA . CYS A 1 87 ? 2.164 4.795 20.972 1.00 72.31 87 CYS A CA 1
ATOM 735 C C . CYS A 1 87 ? 0.897 4.567 21.818 1.00 72.31 87 CYS A C 1
ATOM 737 O O . CYS A 1 87 ? -0.191 4.963 21.419 1.00 72.31 87 CYS A O 1
ATOM 739 N N . GLY A 1 88 ? 1.009 3.935 22.989 1.00 84.69 88 GLY A N 1
ATOM 740 C CA . GLY A 1 88 ? -0.117 3.716 23.897 1.00 84.69 88 GLY A CA 1
ATOM 741 C C . GLY A 1 88 ? -0.781 2.358 23.698 1.00 84.69 88 GLY A C 1
ATOM 742 O O . GLY A 1 88 ? -0.630 1.490 24.559 1.00 84.69 88 GLY A O 1
ATOM 743 N N . PHE A 1 89 ? -1.517 2.168 22.601 1.00 90.00 89 PHE A N 1
ATOM 744 C CA . PHE A 1 89 ? -2.234 0.920 22.328 1.00 90.00 89 PHE A CA 1
ATOM 745 C C . PHE A 1 89 ? -2.209 0.540 20.851 1.00 90.00 89 PHE A C 1
ATOM 747 O O . PHE A 1 89 ? -2.114 1.393 19.976 1.00 90.00 89 PHE A O 1
ATOM 754 N N . GLU A 1 90 ? -2.393 -0.745 20.581 1.00 90.31 90 GLU A N 1
ATOM 755 C CA . GLU A 1 90 ? -2.633 -1.271 19.244 1.00 90.31 90 GLU A CA 1
ATOM 756 C C . GLU A 1 90 ? -3.783 -2.280 19.271 1.00 90.31 90 GLU A C 1
ATOM 758 O O . GLU A 1 90 ? -4.005 -2.957 20.276 1.00 90.31 90 GLU A O 1
ATOM 763 N N . VAL A 1 91 ? -4.516 -2.396 18.165 1.00 91.38 91 VAL A N 1
ATOM 764 C CA . VAL A 1 91 ? -5.391 -3.546 17.915 1.00 91.38 91 VAL A CA 1
ATOM 765 C C . VAL A 1 91 ? -4.653 -4.503 16.995 1.00 91.38 91 VAL A C 1
ATOM 767 O O . VAL A 1 91 ? -4.302 -4.120 15.877 1.00 91.38 91 VAL A O 1
ATOM 770 N N . ARG A 1 92 ? -4.477 -5.748 17.442 1.00 90.94 92 ARG A N 1
ATOM 771 C CA . ARG A 1 92 ? -3.915 -6.833 16.629 1.00 90.94 92 ARG A CA 1
ATOM 772 C C . ARG A 1 92 ? -5.030 -7.712 16.088 1.00 90.94 92 ARG A C 1
ATOM 774 O O . ARG A 1 92 ? -5.891 -8.165 16.843 1.00 90.94 92 ARG A O 1
ATOM 781 N N . THR A 1 93 ? -5.049 -7.922 14.779 1.00 89.81 93 THR A N 1
ATOM 782 C CA . THR A 1 93 ? -6.069 -8.759 14.134 1.00 89.81 93 THR A CA 1
ATOM 783 C C . THR A 1 93 ? -5.781 -10.242 14.336 1.00 89.81 93 THR A C 1
ATOM 785 O O . THR A 1 93 ? -4.665 -10.625 14.671 1.00 89.81 93 THR A O 1
ATOM 788 N N . ASP A 1 94 ? -6.777 -11.084 14.056 1.00 88.81 94 ASP A N 1
ATOM 789 C CA . ASP A 1 94 ? -6.531 -12.504 13.773 1.00 88.81 94 ASP A CA 1
ATOM 790 C C . ASP A 1 94 ? -5.671 -12.680 12.499 1.00 88.81 94 ASP A C 1
ATOM 792 O O . ASP A 1 94 ? -5.409 -11.717 11.767 1.00 88.81 94 ASP A O 1
ATOM 796 N N . VAL A 1 95 ? -5.290 -13.919 12.190 1.00 91.19 95 VAL A N 1
ATOM 797 C CA . VAL A 1 95 ? -4.774 -14.314 10.878 1.00 91.19 95 VAL A CA 1
ATOM 798 C C . VAL A 1 95 ? -5.925 -14.327 9.871 1.00 91.19 95 VAL A C 1
ATOM 800 O O . VAL A 1 95 ? -6.815 -15.175 9.890 1.00 91.19 95 VAL A O 1
ATOM 803 N N . LEU A 1 96 ? -5.899 -13.371 8.951 1.00 93.75 96 LEU A N 1
ATOM 804 C CA . LEU A 1 96 ? -6.943 -13.128 7.965 1.00 93.75 96 LEU A CA 1
ATOM 805 C C . LEU A 1 96 ? -6.602 -13.746 6.606 1.00 93.75 96 LEU A C 1
ATOM 807 O O . LEU A 1 96 ? -5.450 -14.010 6.268 1.00 93.75 96 LEU A O 1
ATOM 811 N N . ILE A 1 97 ? -7.646 -13.905 5.797 1.00 95.12 97 ILE A N 1
ATOM 812 C CA . ILE A 1 97 ? -7.605 -14.238 4.366 1.00 95.12 97 ILE A CA 1
ATOM 813 C C . ILE A 1 97 ? -8.431 -13.226 3.559 1.00 95.12 97 ILE A C 1
ATOM 815 O O . ILE A 1 97 ? -9.271 -12.511 4.116 1.00 95.12 97 ILE A O 1
ATOM 819 N N . ASP A 1 98 ? -8.242 -13.188 2.239 1.00 96.44 98 ASP A N 1
ATOM 820 C CA . ASP A 1 98 ? -8.926 -12.240 1.352 1.00 96.44 98 ASP A CA 1
ATOM 821 C C . ASP A 1 98 ? -10.393 -12.616 1.099 1.00 96.44 98 ASP A C 1
ATOM 823 O O . ASP A 1 98 ? -10.768 -13.265 0.117 1.00 96.44 98 ASP A O 1
ATOM 827 N N . ASN A 1 99 ? -11.256 -12.201 2.020 1.00 95.81 99 ASN A N 1
ATOM 828 C CA . ASN A 1 99 ? -12.690 -12.373 1.893 1.00 95.81 99 ASN A CA 1
ATOM 829 C C . ASN A 1 99 ? -13.452 -11.144 2.403 1.00 95.81 99 ASN A C 1
ATOM 831 O O . ASN A 1 99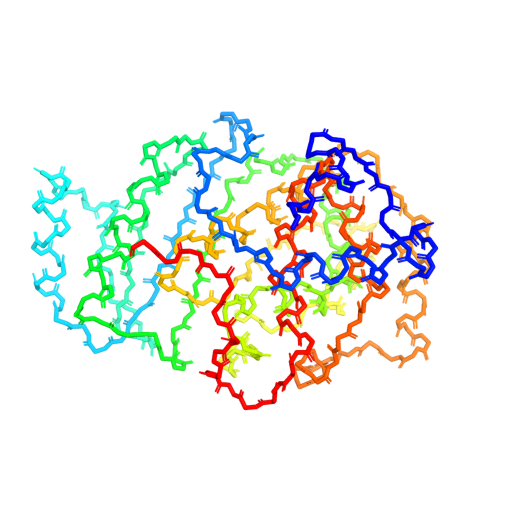 ? -12.952 -10.333 3.184 1.00 95.81 99 ASN A O 1
ATOM 835 N N . LYS A 1 100 ? -14.713 -11.048 1.978 1.00 95.88 100 LYS A N 1
ATOM 836 C CA . LYS A 1 100 ? -15.600 -9.933 2.312 1.00 95.88 100 LYS A CA 1
ATOM 837 C C . LYS A 1 100 ? -15.777 -9.743 3.815 1.00 95.88 100 LYS A C 1
ATOM 839 O O . LYS A 1 100 ? -15.844 -8.605 4.269 1.00 95.88 100 LYS A O 1
ATOM 844 N N . ARG A 1 101 ? -15.880 -10.839 4.573 1.00 94.62 101 ARG A N 1
ATOM 845 C CA . ARG A 1 101 ? -16.120 -10.786 6.015 1.00 94.62 101 ARG A CA 1
ATOM 846 C C . ARG A 1 101 ? -14.938 -10.141 6.737 1.00 94.62 101 ARG A C 1
ATOM 848 O O . ARG A 1 101 ? -15.148 -9.167 7.444 1.00 94.62 101 ARG A O 1
ATOM 855 N N . ASN A 1 102 ? -13.718 -10.584 6.456 1.00 94.94 102 ASN A N 1
ATOM 856 C CA . ASN A 1 102 ? -12.507 -10.037 7.065 1.00 94.94 102 ASN A CA 1
ATOM 857 C C . ASN A 1 102 ? -12.329 -8.548 6.735 1.00 94.94 102 ASN A C 1
ATOM 859 O O . ASN A 1 102 ? -12.016 -7.753 7.615 1.00 94.94 102 ASN A O 1
ATOM 863 N N . TRP A 1 103 ? -12.604 -8.126 5.495 1.00 95.94 103 TRP A N 1
ATOM 864 C CA . TRP A 1 103 ? -12.574 -6.700 5.146 1.00 95.94 103 TRP A CA 1
ATOM 865 C C . TRP A 1 103 ? -13.662 -5.884 5.860 1.00 95.94 103 TRP A C 1
ATOM 867 O O . TRP A 1 103 ? -13.424 -4.733 6.232 1.00 95.94 103 TRP A O 1
ATOM 877 N N . GLN A 1 104 ? -14.846 -6.463 6.081 1.00 94.81 104 GLN A N 1
ATOM 878 C CA . GLN A 1 104 ? -15.895 -5.843 6.894 1.00 94.81 104 GLN A CA 1
ATOM 879 C C . GLN A 1 104 ? -15.492 -5.732 8.369 1.00 94.81 104 GLN A C 1
ATOM 881 O O . GLN A 1 104 ? -15.752 -4.689 8.968 1.00 94.81 104 GLN A O 1
ATOM 886 N N . ASP A 1 105 ? -14.825 -6.747 8.918 1.00 94.31 105 ASP A N 1
ATOM 887 C CA . ASP A 1 105 ? -14.325 -6.735 10.294 1.00 94.31 105 ASP A CA 1
ATOM 888 C C . ASP A 1 105 ? -13.271 -5.629 10.471 1.00 94.31 105 ASP A C 1
ATOM 890 O O . ASP A 1 105 ? -13.426 -4.771 11.338 1.00 94.31 105 ASP A O 1
ATOM 894 N N . ILE A 1 106 ? -12.281 -5.532 9.571 1.00 94.88 106 ILE A N 1
ATOM 895 C CA . ILE A 1 106 ? -11.287 -4.437 9.573 1.00 94.88 106 ILE A CA 1
ATOM 896 C C . ILE A 1 106 ? -11.958 -3.065 9.533 1.00 94.88 106 ILE A C 1
ATOM 898 O O . ILE A 1 106 ? -11.599 -2.152 10.277 1.00 94.88 106 ILE A O 1
ATOM 902 N N . LYS A 1 107 ? -12.963 -2.913 8.671 1.00 95.44 107 LYS A N 1
ATOM 903 C CA . LYS A 1 107 ? -13.720 -1.670 8.548 1.00 95.44 107 LYS A CA 1
ATOM 904 C C . LYS A 1 107 ? -14.433 -1.290 9.843 1.00 95.44 107 LYS A C 1
ATOM 906 O O . LYS A 1 107 ? -14.389 -0.118 10.219 1.00 95.44 107 LYS A O 1
ATOM 911 N N . GLU A 1 108 ? -15.103 -2.235 10.499 1.00 94.81 108 GLU A N 1
ATOM 912 C CA . GLU A 1 108 ? -15.811 -1.934 11.743 1.00 94.81 108 GLU A CA 1
ATOM 913 C C . GLU A 1 108 ? -14.833 -1.674 12.892 1.00 94.81 108 GLU A C 1
ATOM 915 O O . GLU A 1 108 ? -15.048 -0.734 13.653 1.00 94.81 108 GLU A O 1
ATOM 920 N N . VAL A 1 109 ? -13.710 -2.394 12.961 1.00 93.31 109 VAL A N 1
ATOM 921 C CA . VAL A 1 109 ? -12.651 -2.132 13.947 1.00 93.31 109 VAL A CA 1
ATOM 922 C C . VAL A 1 109 ? -12.081 -0.727 13.793 1.00 93.31 109 VAL A C 1
ATOM 924 O O . VAL A 1 109 ? -12.084 0.032 14.762 1.00 93.31 109 VAL A O 1
ATOM 927 N N . CYS A 1 110 ? -11.685 -0.322 12.581 1.00 94.31 110 CYS A N 1
ATOM 928 C CA . CYS A 1 110 ? -11.229 1.047 12.331 1.00 94.31 110 CYS A CA 1
ATOM 929 C C . CYS A 1 110 ? -12.277 2.083 12.774 1.00 94.31 110 CYS A C 1
ATOM 931 O O . CYS A 1 110 ? -11.936 3.081 13.405 1.00 94.31 110 CYS A O 1
ATOM 933 N N . LYS A 1 111 ? -13.564 1.836 12.498 1.00 94.44 111 LYS A N 1
ATOM 934 C CA . LYS A 1 111 ? -14.671 2.716 12.902 1.00 94.44 111 LYS A CA 1
ATOM 935 C C . LYS A 1 111 ? -14.889 2.752 14.417 1.00 94.44 111 LYS A C 1
ATOM 937 O O . LYS A 1 111 ? -15.232 3.808 14.945 1.00 94.44 111 LYS A O 1
ATOM 942 N N . ILE A 1 112 ? -14.730 1.632 15.118 1.00 93.62 112 ILE A N 1
ATOM 943 C CA . ILE A 1 112 ? -14.848 1.549 16.579 1.00 93.62 112 ILE A CA 1
ATOM 944 C C . ILE A 1 112 ? -13.707 2.318 17.248 1.00 93.62 112 ILE A C 1
ATOM 946 O O . ILE A 1 112 ? -13.980 3.142 18.123 1.00 93.62 112 ILE A O 1
ATOM 950 N N . VAL A 1 113 ? -12.467 2.088 16.807 1.00 92.62 113 VAL A N 1
ATOM 951 C CA . VAL A 1 113 ? -11.262 2.737 17.345 1.00 92.62 113 VAL A CA 1
ATOM 952 C C . VAL A 1 113 ? -11.308 4.245 17.099 1.00 92.62 113 VAL A C 1
ATOM 954 O O . VAL A 1 113 ? -11.153 5.028 18.031 1.00 92.62 113 VAL A O 1
ATOM 957 N N . ASN A 1 114 ? -11.642 4.671 15.877 1.00 92.31 114 ASN A N 1
ATOM 958 C CA . ASN A 1 114 ? -11.663 6.084 15.482 1.00 92.31 114 ASN A CA 1
ATOM 959 C C . ASN A 1 114 ? -12.697 6.948 16.236 1.00 92.31 114 ASN A C 1
ATOM 961 O O . ASN A 1 114 ? -12.688 8.168 16.098 1.00 92.31 114 ASN A O 1
ATOM 965 N N . LYS A 1 115 ? -13.610 6.351 17.016 1.00 92.75 115 LYS A N 1
ATOM 966 C CA . LYS A 1 115 ? -14.538 7.104 17.879 1.00 92.75 115 LYS A CA 1
ATOM 967 C C . LYS A 1 115 ? -13.870 7.654 19.137 1.00 92.75 115 LYS A C 1
ATOM 969 O O . LYS A 1 115 ? -14.271 8.717 19.599 1.00 92.75 115 LYS A O 1
ATOM 974 N N . ASP A 1 116 ? -12.910 6.917 19.694 1.00 92.12 116 ASP A N 1
ATOM 975 C CA . ASP A 1 116 ? -12.365 7.178 21.032 1.00 92.12 116 ASP A CA 1
ATOM 976 C C . ASP A 1 116 ? -10.826 7.234 21.049 1.00 92.12 116 ASP A C 1
ATOM 978 O O . ASP A 1 116 ? -10.254 7.240 22.133 1.00 92.12 116 ASP A O 1
ATOM 982 N N . ALA A 1 117 ? -10.163 7.239 19.889 1.00 91.69 117 ALA A N 1
ATOM 983 C CA . ALA A 1 117 ? -8.708 7.291 19.757 1.00 91.69 117 ALA A CA 1
ATOM 984 C C . ALA A 1 117 ? -8.286 8.135 18.545 1.00 91.69 117 ALA A C 1
ATOM 986 O O . ALA A 1 117 ? -9.094 8.402 17.649 1.00 91.69 117 ALA A O 1
ATOM 987 N N . PHE A 1 118 ? -7.010 8.521 18.484 1.00 87.81 118 PHE A N 1
ATOM 988 C CA . PHE A 1 118 ? -6.437 9.173 17.304 1.00 87.81 118 PHE A CA 1
ATOM 989 C C . PHE A 1 118 ? -5.070 8.607 16.911 1.00 87.81 118 PHE A C 1
ATOM 991 O O . PHE A 1 118 ? -4.383 7.959 17.693 1.00 87.81 118 PHE A O 1
ATOM 998 N N . ILE A 1 119 ? -4.670 8.882 15.667 1.00 87.69 119 ILE A N 1
ATOM 999 C CA . ILE A 1 119 ? -3.342 8.555 15.137 1.00 87.69 119 ILE A CA 1
ATOM 1000 C C . ILE A 1 119 ? -2.414 9.741 15.344 1.00 87.69 119 ILE A C 1
ATOM 1002 O O . ILE A 1 119 ? -2.703 10.846 14.877 1.00 87.69 119 ILE A O 1
ATOM 1006 N N . SER A 1 120 ? -1.298 9.496 16.018 1.00 83.31 120 SER A N 1
ATOM 1007 C CA . SER A 1 120 ? -0.310 10.510 16.356 1.00 83.31 120 SER A CA 1
ATOM 1008 C C . SER A 1 120 ? 1.029 10.269 15.665 1.00 83.31 120 SER A C 1
ATOM 1010 O O . SER A 1 120 ? 1.156 9.452 14.750 1.00 83.31 120 SER A O 1
ATOM 1012 N N . SER A 1 121 ? 2.055 10.979 16.139 1.00 77.50 121 SER A N 1
ATOM 1013 C CA . SER A 1 121 ? 3.417 10.788 15.688 1.00 77.50 121 SER A CA 1
ATOM 1014 C C . SER A 1 121 ? 4.123 9.522 16.098 1.00 77.50 121 SER A C 1
ATOM 1016 O O . SER A 1 121 ? 5.105 9.130 15.456 1.00 77.50 121 SER A O 1
ATOM 1018 N N . LYS A 1 122 ? 3.600 8.875 17.126 1.00 80.19 122 LYS A N 1
ATOM 1019 C CA . LYS A 1 122 ? 4.181 7.664 17.672 1.00 80.19 122 LYS A CA 1
ATOM 1020 C C . LYS A 1 122 ? 3.582 6.422 17.030 1.00 80.19 122 LYS A C 1
ATOM 1022 O O . LYS A 1 122 ? 4.281 5.429 16.940 1.00 80.19 122 LYS A O 1
ATOM 1027 N N . CYS A 1 123 ? 2.365 6.526 16.497 1.00 85.81 123 CYS A N 1
ATOM 1028 C CA . CYS A 1 123 ? 1.661 5.413 15.877 1.00 85.81 123 CYS A CA 1
ATOM 1029 C C . CYS A 1 123 ? 2.323 4.972 14.559 1.00 85.81 123 CYS A C 1
ATOM 1031 O O . CYS A 1 123 ? 2.412 5.734 13.585 1.00 85.81 123 CYS A O 1
ATOM 1033 N N . GLY A 1 124 ? 2.751 3.719 14.528 1.00 85.62 124 GLY A N 1
ATOM 1034 C CA . GLY A 1 124 ? 3.036 2.890 13.373 1.00 85.62 124 GLY A CA 1
ATOM 1035 C C . GLY A 1 124 ? 1.862 2.007 12.967 1.00 85.62 124 GLY A C 1
ATOM 1036 O O . GLY A 1 124 ? 0.772 2.033 13.526 1.00 85.62 124 GLY A O 1
ATOM 1037 N N . GLY A 1 125 ? 2.033 1.297 11.871 1.00 87.31 125 GLY A N 1
ATOM 1038 C CA . GLY A 1 125 ? 1.041 0.324 11.465 1.00 87.31 125 GLY A CA 1
ATOM 1039 C C . GLY A 1 125 ? 1.777 -0.826 10.848 1.00 87.31 125 GLY A C 1
ATOM 1040 O O . GLY A 1 125 ? 2.634 -0.558 10.016 1.00 87.31 125 GLY A O 1
ATOM 1041 N N . HIS A 1 126 ? 1.466 -2.056 11.239 1.00 89.19 126 HIS A N 1
ATOM 1042 C CA . HIS A 1 126 ? 2.187 -3.240 10.787 1.00 89.19 126 HIS A CA 1
ATOM 1043 C C . HIS A 1 126 ? 1.300 -4.109 9.901 1.00 89.19 126 HIS A C 1
ATOM 1045 O O . HIS A 1 126 ? 0.091 -4.217 10.113 1.00 89.19 126 HIS A O 1
ATOM 1051 N N . ILE A 1 127 ? 1.907 -4.686 8.862 1.00 90.69 127 ILE A N 1
ATOM 1052 C CA . ILE A 1 127 ? 1.266 -5.667 7.984 1.00 90.69 127 ILE A CA 1
ATOM 1053 C C . ILE A 1 127 ? 2.098 -6.928 8.061 1.00 90.69 127 ILE A C 1
ATOM 1055 O O . ILE A 1 127 ? 3.231 -6.964 7.586 1.00 90.69 127 ILE A O 1
ATOM 1059 N N . HIS A 1 128 ? 1.482 -7.961 8.608 1.00 89.44 128 HIS A N 1
ATOM 1060 C CA . HIS A 1 128 ? 2.021 -9.304 8.653 1.00 89.44 128 HIS A CA 1
ATOM 1061 C C . HIS A 1 128 ? 1.527 -10.042 7.416 1.00 89.44 128 HIS A C 1
ATOM 1063 O O . HIS A 1 128 ? 0.328 -10.043 7.143 1.00 89.44 128 HIS A O 1
ATOM 1069 N N . ILE A 1 129 ? 2.423 -10.657 6.648 1.00 89.06 129 ILE A N 1
ATOM 1070 C CA . ILE A 1 129 ? 2.060 -11.500 5.500 1.00 89.06 129 ILE A CA 1
ATOM 1071 C C . ILE A 1 129 ? 2.656 -12.875 5.743 1.00 89.06 129 ILE A C 1
ATOM 1073 O O . ILE A 1 129 ? 3.858 -13.001 5.968 1.00 89.06 129 ILE A O 1
ATOM 1077 N N . GLY A 1 130 ? 1.820 -13.911 5.683 1.00 85.75 130 GLY A N 1
ATOM 1078 C CA . GLY A 1 130 ? 2.263 -15.278 5.914 1.00 85.75 130 GLY A CA 1
ATOM 1079 C C . GLY A 1 130 ? 3.391 -15.664 4.956 1.00 85.75 130 GLY A C 1
ATOM 1080 O O . GLY A 1 130 ? 3.256 -15.513 3.736 1.00 85.75 130 GLY A O 1
ATOM 1081 N N . ALA A 1 131 ? 4.499 -16.181 5.494 1.00 83.06 131 ALA A N 1
ATOM 1082 C CA . ALA A 1 131 ? 5.707 -16.509 4.731 1.00 83.06 131 ALA A CA 1
ATOM 1083 C C . ALA A 1 131 ? 5.461 -17.533 3.605 1.00 83.06 131 ALA A C 1
ATOM 1085 O O . ALA A 1 131 ? 6.158 -17.527 2.588 1.00 83.06 131 ALA A O 1
ATOM 1086 N N . GLN A 1 132 ? 4.422 -18.366 3.728 1.00 82.44 132 GLN A N 1
ATOM 1087 C CA . GLN A 1 132 ? 3.983 -19.278 2.669 1.00 82.44 132 GLN A CA 1
ATOM 1088 C C . GLN A 1 132 ? 3.603 -18.549 1.368 1.00 82.44 132 GLN A C 1
ATOM 1090 O O . GLN A 1 132 ? 3.699 -19.129 0.286 1.00 82.44 132 GLN A O 1
ATOM 1095 N N . THR A 1 133 ? 3.234 -17.266 1.453 1.00 85.06 133 THR A N 1
ATOM 1096 C CA . THR A 1 133 ? 2.946 -16.415 0.291 1.00 85.06 133 THR A CA 1
ATOM 1097 C C . THR A 1 133 ? 4.193 -16.255 -0.584 1.00 85.06 133 THR A C 1
ATOM 1099 O O . THR A 1 133 ? 4.106 -16.419 -1.804 1.00 85.06 133 THR A O 1
ATOM 1102 N N . MET A 1 134 ? 5.360 -16.020 0.035 1.00 80.25 134 MET A N 1
ATOM 1103 C CA . MET A 1 134 ? 6.668 -15.928 -0.635 1.00 80.25 134 MET A CA 1
ATOM 1104 C C . MET A 1 134 ? 7.160 -17.293 -1.129 1.00 80.25 134 MET A C 1
ATOM 1106 O O . MET A 1 134 ? 7.615 -17.423 -2.268 1.00 80.25 134 MET A O 1
ATOM 1110 N N . GLY A 1 135 ? 7.028 -18.325 -0.292 1.00 79.44 135 GLY A N 1
ATOM 1111 C CA . GLY A 1 135 ? 7.587 -19.652 -0.549 1.00 79.44 135 GLY A CA 1
ATOM 1112 C C . GLY A 1 135 ? 9.106 -19.720 -0.331 1.00 79.44 135 GLY A C 1
ATOM 1113 O O . GLY A 1 135 ? 9.733 -18.787 0.168 1.00 79.44 135 GLY A O 1
ATOM 1114 N N . SER A 1 136 ? 9.713 -20.852 -0.694 1.00 77.06 136 SER A N 1
ATOM 1115 C CA . SER A 1 136 ? 11.123 -21.167 -0.400 1.00 77.06 136 SER A CA 1
ATOM 1116 C C . SER A 1 136 ? 12.097 -20.920 -1.559 1.00 77.06 136 SER A C 1
ATOM 1118 O O . SER A 1 136 ? 13.290 -21.180 -1.423 1.00 77.06 136 SER A O 1
ATOM 1120 N N . ASN A 1 137 ? 11.621 -20.438 -2.712 1.00 80.75 137 ASN A N 1
ATOM 1121 C CA . ASN A 1 137 ? 12.476 -20.208 -3.876 1.00 80.75 137 ASN A CA 1
ATOM 1122 C C . ASN A 1 137 ? 13.370 -18.978 -3.658 1.00 80.75 137 ASN A C 1
ATOM 1124 O O . ASN A 1 137 ? 12.871 -17.855 -3.594 1.00 80.75 137 ASN A O 1
ATOM 1128 N N . LEU A 1 138 ? 14.689 -19.185 -3.600 1.00 76.62 138 LEU A N 1
ATOM 1129 C CA . LEU A 1 138 ? 15.683 -18.125 -3.410 1.00 76.62 138 LEU A CA 1
ATOM 1130 C C . LEU A 1 138 ? 15.548 -16.988 -4.436 1.00 76.62 138 LEU A C 1
ATOM 1132 O O . LEU A 1 138 ? 15.668 -15.823 -4.065 1.00 76.62 138 LEU A O 1
ATOM 1136 N N . ASN A 1 139 ? 15.230 -17.292 -5.698 1.00 81.12 139 ASN A N 1
ATOM 1137 C CA . ASN A 1 139 ? 15.066 -16.264 -6.730 1.00 81.12 139 ASN A CA 1
ATOM 1138 C C . ASN A 1 139 ? 13.902 -15.314 -6.419 1.00 81.12 139 ASN A C 1
ATOM 1140 O O . ASN A 1 139 ? 14.005 -14.125 -6.701 1.00 81.12 139 ASN A O 1
ATOM 1144 N N . THR A 1 140 ? 12.832 -15.797 -5.776 1.00 83.94 140 THR A N 1
ATOM 1145 C CA . THR A 1 140 ? 11.728 -14.939 -5.317 1.00 83.94 140 THR A CA 1
ATOM 1146 C C . THR A 1 140 ? 12.224 -13.913 -4.296 1.00 83.94 140 THR A C 1
ATOM 1148 O O . THR A 1 140 ? 11.886 -12.734 -4.381 1.00 83.94 140 THR A O 1
ATOM 1151 N N . TRP A 1 141 ? 13.064 -14.340 -3.354 1.00 83.38 141 TRP A N 1
ATOM 1152 C CA . TRP A 1 141 ? 13.644 -13.462 -2.334 1.00 83.38 141 TRP A CA 1
ATOM 1153 C C . TRP A 1 141 ? 14.646 -12.466 -2.925 1.00 83.38 141 TRP A C 1
ATOM 1155 O O . TRP A 1 141 ? 14.619 -11.285 -2.580 1.00 83.38 141 TRP A O 1
ATOM 1165 N N . LEU A 1 142 ? 15.483 -12.911 -3.865 1.00 83.69 142 LEU A N 1
ATOM 1166 C CA . LEU A 1 142 ? 16.409 -12.038 -4.589 1.00 83.69 142 LEU A CA 1
ATOM 1167 C C . LEU A 1 142 ? 15.661 -10.982 -5.417 1.00 83.69 142 LEU A C 1
ATOM 1169 O O . LEU A 1 142 ? 16.029 -9.808 -5.385 1.00 83.69 142 LEU A O 1
ATOM 1173 N N . ASN A 1 143 ? 14.577 -11.368 -6.097 1.00 89.75 143 ASN A N 1
ATOM 1174 C CA . ASN A 1 143 ? 13.707 -10.437 -6.819 1.00 89.75 143 ASN A CA 1
ATOM 1175 C C . ASN A 1 143 ? 13.098 -9.394 -5.876 1.00 89.75 143 ASN A C 1
ATOM 1177 O O . ASN A 1 143 ? 13.116 -8.204 -6.193 1.00 89.75 143 ASN A O 1
ATOM 1181 N N . PHE A 1 144 ? 12.612 -9.820 -4.705 1.00 90.25 144 PHE A N 1
ATOM 1182 C CA . PHE A 1 144 ? 12.039 -8.921 -3.705 1.00 90.25 144 PHE A CA 1
ATOM 1183 C C . PHE A 1 144 ? 13.044 -7.862 -3.248 1.00 90.25 144 PHE A C 1
ATOM 1185 O O . PHE A 1 144 ? 12.747 -6.670 -3.324 1.00 90.25 144 PHE A O 1
ATOM 1192 N N . LEU A 1 145 ? 14.252 -8.275 -2.852 1.00 88.31 145 LEU A N 1
ATOM 1193 C CA . LEU A 1 145 ? 15.308 -7.342 -2.457 1.00 88.31 145 LEU A CA 1
ATOM 1194 C C . LEU A 1 145 ? 15.634 -6.331 -3.548 1.00 88.31 145 LEU A C 1
ATOM 1196 O O . LEU A 1 145 ? 15.802 -5.142 -3.275 1.00 88.31 145 LEU A O 1
ATOM 1200 N N . LYS A 1 146 ? 15.744 -6.814 -4.785 1.00 88.88 146 LYS A N 1
ATOM 1201 C CA . LYS A 1 146 ? 16.141 -5.996 -5.923 1.00 88.88 146 LYS A CA 1
ATOM 1202 C C . LYS A 1 146 ? 15.072 -4.967 -6.270 1.00 88.88 146 LYS A C 1
ATOM 1204 O O . LYS A 1 146 ? 15.385 -3.798 -6.471 1.00 88.88 146 LYS A O 1
ATOM 1209 N N . ILE A 1 147 ? 13.805 -5.377 -6.296 1.00 92.31 147 ILE A N 1
ATOM 1210 C CA . ILE A 1 147 ? 12.688 -4.462 -6.541 1.00 92.31 147 ILE A CA 1
ATOM 1211 C C . ILE A 1 147 ? 12.578 -3.448 -5.402 1.00 92.31 147 ILE A C 1
ATOM 1213 O O . ILE A 1 147 ? 12.471 -2.253 -5.669 1.00 92.31 147 ILE A O 1
ATOM 1217 N N . TRP A 1 148 ? 12.639 -3.906 -4.148 1.00 91.62 148 TRP A N 1
ATOM 1218 C CA . TRP A 1 148 ? 12.538 -3.027 -2.989 1.00 91.62 148 TRP A CA 1
ATOM 1219 C C . TRP A 1 148 ? 13.643 -1.978 -2.990 1.00 91.62 148 TRP A C 1
ATOM 1221 O O . TRP A 1 148 ? 13.350 -0.790 -2.948 1.00 91.62 148 TRP A O 1
ATOM 1231 N N . SER A 1 149 ? 14.904 -2.396 -3.101 1.00 90.31 149 SER A N 1
ATOM 1232 C CA . SER A 1 149 ? 16.043 -1.469 -3.125 1.00 90.31 149 SER A CA 1
ATOM 1233 C C . SER A 1 149 ? 15.948 -0.448 -4.257 1.00 90.31 149 SER A C 1
ATOM 1235 O O . SER A 1 149 ? 16.290 0.716 -4.063 1.00 90.31 149 SER A O 1
ATOM 1237 N N . THR A 1 150 ? 15.409 -0.850 -5.406 1.00 92.31 150 THR A N 1
ATOM 1238 C CA . THR A 1 150 ? 15.269 0.011 -6.585 1.00 92.31 150 THR A CA 1
ATOM 1239 C C . THR A 1 150 ? 14.101 0.999 -6.480 1.00 92.31 150 THR A C 1
ATOM 1241 O O . THR A 1 150 ? 14.180 2.095 -7.025 1.00 92.31 150 THR A O 1
ATOM 1244 N N . TYR A 1 151 ? 13.012 0.644 -5.796 1.00 93.69 151 TYR A N 1
ATOM 1245 C CA . TYR A 1 151 ? 11.784 1.453 -5.745 1.00 93.69 151 TYR A CA 1
ATOM 1246 C C . TYR A 1 151 ? 11.369 1.846 -4.319 1.00 93.69 151 TYR A C 1
ATOM 1248 O O . TYR A 1 151 ? 10.213 2.197 -4.076 1.00 93.69 151 TYR A O 1
ATOM 1256 N N . GLU A 1 152 ? 12.298 1.816 -3.361 1.00 91.69 152 GLU A N 1
ATOM 1257 C CA . GLU A 1 152 ? 12.023 2.094 -1.947 1.00 91.69 152 GLU A CA 1
ATOM 1258 C C . GLU A 1 152 ? 11.379 3.472 -1.743 1.00 91.69 152 GLU A C 1
ATOM 1260 O O . GLU A 1 152 ? 10.409 3.603 -1.000 1.00 91.69 152 GLU A O 1
ATOM 1265 N N . ASN A 1 153 ? 11.839 4.493 -2.466 1.00 91.25 153 ASN A N 1
ATOM 1266 C CA . ASN A 1 153 ? 11.244 5.831 -2.449 1.00 91.25 153 ASN A CA 1
ATOM 1267 C C . ASN A 1 153 ? 9.754 5.820 -2.846 1.00 91.25 153 ASN A C 1
ATOM 1269 O O . ASN A 1 153 ? 8.937 6.527 -2.249 1.00 91.25 153 ASN A O 1
ATOM 1273 N N . ILE A 1 154 ? 9.387 5.004 -3.840 1.00 94.44 154 ILE A N 1
ATOM 1274 C CA . ILE A 1 154 ? 8.006 4.838 -4.294 1.00 94.44 154 ILE A CA 1
ATOM 1275 C C . ILE A 1 154 ? 7.174 4.135 -3.220 1.00 94.44 154 ILE A C 1
ATOM 1277 O O . ILE A 1 154 ? 6.072 4.592 -2.900 1.00 94.44 154 ILE A O 1
ATOM 1281 N N . ILE A 1 155 ? 7.732 3.079 -2.621 1.00 92.94 155 ILE A N 1
ATOM 1282 C CA . ILE A 1 155 ? 7.104 2.298 -1.550 1.00 92.94 155 ILE A CA 1
ATOM 1283 C C . ILE A 1 155 ? 6.860 3.179 -0.318 1.00 92.94 155 ILE A C 1
ATOM 1285 O O . ILE A 1 155 ? 5.723 3.258 0.136 1.00 92.94 155 ILE A O 1
ATOM 1289 N N . PHE A 1 156 ? 7.862 3.914 0.175 1.00 90.81 156 PHE A N 1
ATOM 1290 C CA . PHE A 1 156 ? 7.730 4.814 1.331 1.00 90.81 156 PHE A CA 1
ATOM 1291 C C . PHE A 1 156 ? 6.670 5.896 1.110 1.00 90.81 156 PHE A C 1
ATOM 1293 O O . PHE A 1 156 ? 5.823 6.151 1.974 1.00 90.81 156 PHE A O 1
ATOM 1300 N N . ARG A 1 157 ? 6.670 6.535 -0.066 1.00 91.94 157 ARG A N 1
ATOM 1301 C CA . ARG A 1 157 ? 5.656 7.547 -0.369 1.00 91.94 157 ARG A CA 1
ATOM 1302 C C . ARG A 1 157 ? 4.259 6.934 -0.411 1.00 91.94 157 ARG A C 1
ATOM 1304 O O . ARG A 1 157 ? 3.326 7.529 0.131 1.00 91.94 157 ARG A O 1
ATOM 1311 N N . PHE A 1 158 ? 4.095 5.763 -1.020 1.00 93.81 158 PHE A N 1
ATOM 1312 C CA . PHE A 1 158 ? 2.805 5.080 -1.062 1.00 93.81 158 PHE A CA 1
ATOM 1313 C C . PHE A 1 158 ? 2.325 4.660 0.337 1.00 93.81 158 PHE A C 1
ATOM 1315 O O . PHE A 1 158 ? 1.171 4.926 0.692 1.00 93.81 158 PHE A O 1
ATOM 1322 N N . THR A 1 159 ? 3.203 4.072 1.155 1.00 91.94 159 THR A N 1
ATOM 1323 C CA . THR A 1 159 ? 2.869 3.561 2.495 1.00 91.94 159 THR A CA 1
ATOM 1324 C C . THR A 1 159 ? 2.614 4.667 3.506 1.00 91.94 159 THR A C 1
ATOM 1326 O O . THR A 1 159 ? 1.959 4.406 4.512 1.00 91.94 159 THR A O 1
ATOM 1329 N N . SER A 1 160 ? 2.991 5.922 3.218 1.00 90.06 160 SER A N 1
ATOM 1330 C CA . SER A 1 160 ? 2.514 7.074 3.998 1.00 90.06 160 SER A CA 1
ATOM 1331 C C . SER A 1 160 ? 0.999 7.306 3.917 1.00 90.06 160 SER A C 1
ATOM 1333 O O . SER A 1 160 ? 0.458 8.135 4.650 1.00 90.06 160 SER A O 1
ATOM 1335 N N . GLY A 1 161 ? 0.290 6.542 3.079 1.00 91.06 161 GLY A N 1
ATOM 1336 C CA . GLY A 1 161 ? -1.156 6.385 3.169 1.00 91.06 161 GLY A CA 1
ATOM 1337 C C . GLY A 1 161 ? -1.893 7.683 2.873 1.00 91.06 161 GLY A C 1
ATOM 1338 O O . GLY A 1 161 ? -1.692 8.284 1.823 1.00 91.06 161 GLY A O 1
ATOM 1339 N N . GLU A 1 162 ? -2.736 8.144 3.794 1.00 90.81 162 GLU A N 1
ATOM 1340 C CA . GLU A 1 162 ? -3.439 9.427 3.651 1.00 90.81 162 GLU A CA 1
ATOM 1341 C C . GLU A 1 162 ? -2.604 10.657 4.048 1.00 90.81 162 GLU A C 1
ATOM 1343 O O . GLU A 1 162 ? -3.036 11.784 3.810 1.00 90.81 162 GLU A O 1
ATOM 1348 N N . PHE A 1 163 ? -1.408 10.473 4.612 1.00 91.88 163 PHE A N 1
ATOM 1349 C CA . PHE A 1 163 ? -0.511 11.563 5.004 1.00 91.88 163 PHE A CA 1
ATOM 1350 C C . PHE A 1 163 ? 0.429 11.956 3.860 1.00 91.88 163 PHE A C 1
ATOM 1352 O O . PHE A 1 163 ? 0.803 11.124 3.047 1.00 91.88 163 PHE A O 1
ATOM 1359 N N . LEU A 1 164 ? 0.821 13.224 3.766 1.00 90.50 164 LEU A N 1
ATOM 1360 C CA . LEU A 1 164 ? 1.698 13.737 2.704 1.00 90.50 164 LEU A CA 1
ATOM 1361 C C . LEU A 1 164 ? 3.183 13.415 2.916 1.00 90.50 164 LEU A C 1
ATOM 1363 O O . LEU A 1 164 ? 3.958 13.538 1.970 1.00 90.50 164 LEU A O 1
ATOM 1367 N N . ALA A 1 165 ? 3.550 13.005 4.129 1.00 86.94 165 ALA A N 1
ATOM 1368 C CA . ALA A 1 165 ? 4.905 12.667 4.533 1.00 86.94 165 ALA A CA 1
ATOM 1369 C C . ALA A 1 165 ? 4.893 11.463 5.480 1.00 86.94 165 ALA A C 1
ATOM 1371 O O . ALA A 1 165 ? 3.938 11.261 6.239 1.00 86.94 165 ALA A O 1
ATOM 1372 N N . THR A 1 166 ? 5.970 10.685 5.461 1.00 84.06 166 THR A N 1
ATOM 1373 C CA . THR A 1 166 ? 6.178 9.588 6.414 1.00 84.06 166 THR A CA 1
ATOM 1374 C C . THR A 1 166 ? 6.446 10.120 7.826 1.00 84.06 166 THR A C 1
ATOM 1376 O O . THR A 1 166 ? 7.055 11.179 7.989 1.00 84.06 166 THR A O 1
ATOM 1379 N N . ARG A 1 167 ? 5.995 9.396 8.862 1.00 81.94 167 ARG A N 1
ATOM 1380 C CA . ARG A 1 167 ? 6.235 9.756 10.270 1.00 81.94 167 ARG A CA 1
ATOM 1381 C C . ARG A 1 167 ? 7.742 9.784 10.588 1.00 81.94 167 ARG A C 1
ATOM 1383 O O . ARG A 1 167 ? 8.443 8.888 10.128 1.00 81.94 167 ARG A O 1
ATOM 1390 N N . PRO A 1 168 ? 8.269 10.723 11.398 1.00 79.56 168 PRO A N 1
ATOM 1391 C CA . PRO A 1 168 ? 9.704 10.785 11.685 1.00 79.56 168 PRO A CA 1
ATOM 1392 C C . PRO A 1 168 ? 10.225 9.553 12.429 1.00 79.56 168 PRO A C 1
ATOM 1394 O O . PRO A 1 168 ? 11.348 9.124 12.181 1.00 79.56 168 PRO A O 1
ATOM 1397 N N . SER A 1 169 ? 9.399 8.948 13.290 1.00 77.56 169 SER A N 1
ATOM 1398 C CA . SER A 1 169 ? 9.732 7.732 14.046 1.00 77.56 169 SER A CA 1
ATOM 1399 C C . SER A 1 169 ? 10.046 6.528 13.157 1.00 77.56 169 SER A C 1
ATOM 1401 O O . SER A 1 169 ? 10.707 5.602 13.615 1.00 77.56 169 SER A O 1
ATOM 1403 N N . VAL A 1 170 ? 9.673 6.556 11.872 1.00 82.06 170 VAL A N 1
ATOM 1404 C CA . VAL A 1 170 ? 10.033 5.504 10.914 1.00 82.06 170 VAL A CA 1
ATOM 1405 C C . VAL A 1 170 ? 11.555 5.305 10.842 1.00 82.06 170 VAL A C 1
ATOM 1407 O O . VAL A 1 170 ? 11.993 4.188 10.636 1.00 82.06 170 VAL A O 1
ATOM 1410 N N . ILE A 1 171 ? 12.382 6.332 11.098 1.00 79.19 171 ILE A N 1
ATOM 1411 C CA . ILE A 1 171 ? 13.850 6.182 11.082 1.00 79.19 171 ILE A CA 1
ATOM 1412 C C . ILE A 1 171 ? 14.376 5.251 12.182 1.00 79.19 171 ILE A C 1
ATOM 1414 O O . ILE A 1 171 ? 15.477 4.729 12.063 1.00 79.19 171 ILE A O 1
ATOM 1418 N N . LEU A 1 172 ? 13.611 5.068 13.260 1.00 77.62 172 LEU A N 1
ATOM 1419 C CA . LEU A 1 172 ? 14.005 4.238 14.397 1.00 77.62 172 LEU A CA 1
ATOM 1420 C C . LEU A 1 172 ? 13.574 2.781 14.215 1.00 77.62 172 LEU A C 1
ATOM 1422 O O . LEU A 1 172 ? 14.266 1.884 14.682 1.00 77.62 172 LEU A O 1
ATOM 1426 N N . TYR A 1 173 ? 12.443 2.558 13.543 1.00 75.75 173 TYR A N 1
ATOM 1427 C CA . TYR A 1 173 ? 11.780 1.249 13.495 1.00 75.75 173 TYR A CA 1
ATOM 1428 C C . TYR A 1 173 ? 11.743 0.622 12.095 1.00 75.75 173 TYR A C 1
ATOM 1430 O O . TYR A 1 173 ? 11.608 -0.585 11.966 1.00 75.75 173 TYR A O 1
ATOM 1438 N N . ALA A 1 174 ? 11.858 1.438 11.050 1.00 80.06 174 ALA A N 1
ATOM 1439 C CA . ALA A 1 174 ? 11.668 1.070 9.649 1.00 80.06 174 ALA A CA 1
ATOM 1440 C C . ALA A 1 174 ? 12.510 1.995 8.744 1.00 80.06 174 ALA A C 1
ATOM 1442 O O . ALA A 1 174 ? 12.008 2.620 7.806 1.00 80.06 174 ALA A O 1
ATOM 1443 N N . ALA A 1 175 ? 13.789 2.172 9.093 1.00 83.12 175 ALA A N 1
ATOM 1444 C CA . ALA A 1 175 ? 14.700 3.037 8.347 1.00 83.12 175 ALA A CA 1
ATOM 1445 C C . ALA A 1 175 ? 14.824 2.574 6.883 1.00 83.12 175 ALA A C 1
ATOM 1447 O O . ALA A 1 175 ? 14.671 1.385 6.627 1.00 83.12 175 ALA A O 1
ATOM 1448 N N . PRO A 1 176 ? 15.124 3.472 5.926 1.00 86.75 176 PRO A N 1
ATOM 1449 C CA . PRO A 1 176 ? 15.429 3.088 4.547 1.00 86.75 176 PRO A CA 1
ATOM 1450 C C . PRO A 1 176 ? 16.477 1.965 4.473 1.00 86.75 176 PRO A C 1
ATOM 1452 O O . PRO A 1 176 ? 17.554 2.076 5.059 1.00 86.75 176 PRO A O 1
ATOM 1455 N N . LEU A 1 177 ? 16.159 0.897 3.745 1.00 86.94 177 LEU A N 1
ATOM 1456 C CA . LEU A 1 177 ? 16.954 -0.321 3.603 1.00 86.94 177 LEU A CA 1
ATOM 1457 C C . LEU A 1 177 ? 17.526 -0.487 2.196 1.00 86.94 177 LEU A C 1
ATOM 1459 O O . LEU A 1 177 ? 18.200 -1.482 1.963 1.00 86.94 177 LEU A O 1
ATOM 1463 N N . SER A 1 178 ? 17.307 0.448 1.263 1.00 85.62 178 SER A N 1
ATOM 1464 C CA . SER A 1 178 ? 17.724 0.294 -0.139 1.00 85.62 178 SER A CA 1
ATOM 1465 C C . SER A 1 178 ? 19.182 -0.169 -0.297 1.00 85.62 178 SER A C 1
ATOM 1467 O O . SER A 1 178 ? 19.429 -1.220 -0.895 1.00 85.62 178 SER A O 1
ATOM 1469 N N . ASN A 1 179 ? 20.133 0.529 0.336 1.00 84.00 179 ASN A N 1
ATOM 1470 C CA . ASN A 1 179 ? 21.551 0.154 0.301 1.00 84.00 179 ASN A CA 1
ATOM 1471 C C . ASN A 1 179 ? 21.804 -1.212 0.955 1.00 84.00 179 ASN A C 1
ATOM 1473 O O . ASN A 1 179 ? 22.470 -2.066 0.376 1.00 84.00 179 ASN A O 1
ATOM 1477 N N . THR A 1 180 ? 21.238 -1.441 2.141 1.00 84.50 180 THR A N 1
ATOM 1478 C CA . THR A 1 180 ? 21.385 -2.700 2.881 1.00 84.50 180 THR A CA 1
ATOM 1479 C C . THR A 1 180 ? 20.840 -3.884 2.087 1.00 84.50 180 THR A C 1
ATOM 1481 O O . THR A 1 180 ? 21.493 -4.915 1.989 1.00 84.50 180 THR A O 1
ATOM 1484 N N . PHE A 1 181 ? 19.673 -3.747 1.465 1.00 85.69 181 PHE A N 1
ATOM 1485 C CA . PHE A 1 181 ? 19.064 -4.783 0.637 1.00 85.69 181 PHE A CA 1
ATOM 1486 C C . PHE A 1 181 ? 19.864 -5.040 -0.629 1.00 85.69 181 PHE A C 1
ATOM 1488 O O . PHE A 1 181 ? 19.982 -6.194 -1.032 1.00 85.69 181 PHE A O 1
ATOM 1495 N N . TRP A 1 182 ? 20.459 -4.008 -1.227 1.00 82.75 182 TRP A N 1
ATOM 1496 C CA . TRP A 1 182 ? 21.356 -4.191 -2.361 1.00 82.75 182 TRP A CA 1
ATOM 1497 C C . TRP A 1 182 ? 22.637 -4.937 -1.965 1.00 82.75 182 TRP A C 1
ATOM 1499 O O . TRP A 1 182 ? 23.055 -5.873 -2.647 1.00 82.75 182 TRP A O 1
ATOM 1509 N N . GLU A 1 183 ? 23.246 -4.586 -0.831 1.00 81.56 183 GLU A N 1
ATOM 1510 C CA . GLU A 1 183 ? 24.397 -5.311 -0.282 1.00 81.56 183 GLU A CA 1
ATOM 1511 C C . GLU A 1 183 ? 24.055 -6.767 0.027 1.00 81.56 183 GLU A C 1
ATOM 1513 O O . GLU A 1 183 ? 24.812 -7.669 -0.334 1.00 81.56 183 GLU A O 1
ATOM 1518 N N . ILE A 1 184 ? 22.909 -7.007 0.664 1.00 78.88 184 ILE A N 1
ATOM 1519 C CA . ILE A 1 184 ? 22.448 -8.355 0.973 1.00 78.88 184 ILE A CA 1
ATOM 1520 C C . ILE A 1 184 ? 22.142 -9.126 -0.315 1.00 78.88 184 ILE A C 1
ATOM 1522 O O . ILE A 1 184 ? 22.508 -10.289 -0.400 1.00 78.88 184 ILE A O 1
ATOM 1526 N N . TYR A 1 185 ? 21.543 -8.507 -1.335 1.00 80.38 185 TYR A N 1
ATOM 1527 C CA . TYR A 1 185 ? 21.331 -9.136 -2.642 1.00 80.38 185 TYR A CA 1
ATOM 1528 C C . TYR A 1 185 ? 22.666 -9.592 -3.247 1.00 80.38 185 TYR A C 1
ATOM 1530 O O . TYR A 1 185 ? 22.810 -10.757 -3.618 1.00 80.38 185 TYR A O 1
ATOM 1538 N N . ASN A 1 186 ? 23.674 -8.713 -3.261 1.00 78.12 186 ASN A N 1
ATOM 1539 C CA . 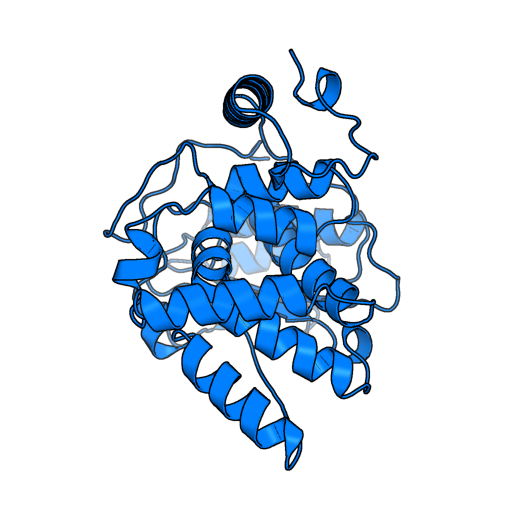ASN A 1 186 ? 25.006 -9.038 -3.779 1.00 78.12 186 ASN A CA 1
ATOM 1540 C C . ASN A 1 186 ? 25.696 -10.143 -2.965 1.00 78.12 186 ASN A C 1
ATOM 1542 O O . ASN A 1 186 ? 26.340 -11.014 -3.548 1.00 78.12 186 ASN A O 1
ATOM 1546 N N . LYS A 1 187 ? 25.535 -10.142 -1.635 1.00 72.62 187 LYS A N 1
ATOM 1547 C CA . LYS A 1 187 ? 26.039 -11.205 -0.751 1.00 72.62 187 LYS A CA 1
ATOM 1548 C C . LYS A 1 187 ? 25.267 -12.507 -0.903 1.00 72.62 187 LYS A C 1
ATOM 1550 O O . LYS A 1 187 ? 25.856 -13.569 -0.825 1.00 72.62 187 LYS A O 1
ATOM 1555 N N . ALA A 1 188 ? 23.963 -12.473 -1.134 1.00 67.88 188 ALA A N 1
ATOM 1556 C CA . ALA A 1 188 ? 23.141 -13.673 -1.218 1.00 67.88 188 ALA A CA 1
ATOM 1557 C C . ALA A 1 188 ? 23.292 -14.416 -2.540 1.00 67.88 188 ALA A C 1
ATOM 1559 O O . ALA A 1 188 ? 23.131 -15.634 -2.564 1.00 67.88 188 ALA A O 1
ATOM 1560 N N . LEU A 1 189 ? 23.689 -13.708 -3.603 1.00 63.84 189 LEU A N 1
ATOM 1561 C CA . LEU A 1 189 ? 24.271 -14.328 -4.795 1.00 63.84 189 LEU A CA 1
ATOM 1562 C C . LEU A 1 189 ? 25.531 -15.155 -4.467 1.00 63.84 189 LEU A C 1
ATOM 1564 O O . LEU A 1 189 ? 25.950 -15.962 -5.292 1.00 63.84 189 LEU A O 1
ATOM 1568 N N . GLN A 1 190 ? 26.115 -14.967 -3.279 1.00 59.16 190 GLN A N 1
ATOM 1569 C CA . GLN A 1 190 ? 27.263 -15.710 -2.770 1.00 59.16 190 GLN A CA 1
ATOM 1570 C C . GLN A 1 190 ? 26.868 -16.693 -1.636 1.00 59.16 190 GLN A C 1
ATOM 1572 O O . GLN A 1 190 ? 27.401 -17.799 -1.630 1.00 59.16 190 GLN A O 1
ATOM 1577 N N . GLU A 1 191 ? 25.945 -16.355 -0.707 1.00 53.28 191 GLU A N 1
ATOM 1578 C CA . GLU A 1 191 ? 25.790 -17.087 0.581 1.00 53.28 191 GLU A CA 1
ATOM 1579 C C . GLU A 1 191 ? 24.362 -17.193 1.235 1.00 53.28 191 GLU A C 1
ATOM 1581 O O . GLU A 1 191 ? 24.246 -17.797 2.299 1.00 53.28 191 GLU A O 1
ATOM 1586 N N . GLY A 1 192 ? 23.247 -16.711 0.645 1.00 48.31 192 GLY A N 1
ATOM 1587 C CA . GLY A 1 192 ? 21.860 -16.858 1.205 1.00 48.31 192 GLY A CA 1
ATOM 1588 C C . GLY A 1 192 ? 21.306 -15.711 2.108 1.00 48.31 192 GLY A C 1
ATOM 1589 O O . GLY A 1 192 ? 22.004 -14.723 2.315 1.00 48.31 192 GLY A O 1
ATOM 1590 N N . LEU A 1 193 ? 20.024 -15.766 2.576 1.00 49.19 193 LEU A N 1
ATOM 1591 C CA . LEU A 1 193 ? 19.220 -14.549 2.930 1.00 49.19 193 LEU A CA 1
ATOM 1592 C C . LEU A 1 193 ? 17.965 -14.662 3.873 1.00 49.19 193 LEU A C 1
ATOM 1594 O O . LEU A 1 193 ? 17.263 -15.668 3.809 1.00 49.19 193 LEU A O 1
ATOM 1598 N N . SER A 1 194 ? 17.606 -13.586 4.633 1.00 40.59 194 SER A N 1
ATOM 1599 C CA . SER A 1 194 ? 16.270 -13.283 5.264 1.00 40.59 194 SER A CA 1
ATOM 1600 C C . SER A 1 194 ? 15.984 -11.753 5.470 1.00 40.59 194 SER A C 1
ATOM 1602 O O . SER A 1 194 ? 16.953 -10.997 5.547 1.00 40.59 194 SER A O 1
ATOM 1604 N N . VAL A 1 195 ? 14.708 -11.279 5.536 1.00 40.97 195 VAL A N 1
ATOM 1605 C CA . VAL A 1 195 ? 14.274 -9.833 5.532 1.00 40.97 195 VAL A CA 1
ATOM 1606 C C . VAL A 1 195 ? 12.919 -9.552 6.257 1.00 40.97 195 VAL A C 1
ATOM 1608 O O . VAL A 1 195 ? 12.030 -10.380 6.092 1.00 40.97 195 VAL A O 1
ATOM 1611 N N . ASN A 1 196 ? 12.708 -8.376 6.918 1.00 36.06 196 ASN A N 1
ATOM 1612 C CA . ASN A 1 196 ? 11.439 -7.935 7.589 1.00 36.06 196 ASN A CA 1
ATOM 1613 C C . ASN A 1 196 ? 10.968 -6.442 7.363 1.00 36.06 196 ASN A C 1
ATOM 1615 O O . ASN A 1 196 ? 11.801 -5.542 7.316 1.00 36.06 196 ASN A O 1
ATOM 1619 N N . GLU A 1 197 ? 9.624 -6.265 7.269 1.00 49.56 197 GLU A N 1
ATOM 1620 C CA . GLU A 1 197 ? 8.590 -5.204 7.594 1.00 49.56 197 GLU A CA 1
ATOM 1621 C C . GLU A 1 197 ? 8.698 -3.660 7.336 1.00 49.56 197 GLU A C 1
ATOM 1623 O O . GLU A 1 197 ? 9.588 -3.025 7.883 1.00 49.56 197 GLU A O 1
ATOM 1628 N N . ILE A 1 198 ? 7.677 -3.027 6.670 1.00 53.62 198 ILE A N 1
ATOM 1629 C CA . ILE A 1 198 ? 7.253 -1.576 6.774 1.00 53.62 198 ILE A CA 1
ATOM 1630 C C . ILE A 1 198 ? 5.783 -1.312 6.327 1.00 53.62 198 ILE A C 1
ATOM 1632 O O . ILE A 1 198 ? 5.436 -1.583 5.177 1.00 53.62 198 ILE A O 1
ATOM 1636 N N . PRO A 1 199 ? 4.902 -0.736 7.174 1.00 57.59 199 PRO A N 1
ATOM 1637 C CA . PRO A 1 199 ? 4.035 0.426 6.789 1.00 57.59 199 PRO A CA 1
ATOM 1638 C C . PRO A 1 199 ? 3.863 1.597 7.822 1.00 57.59 199 PRO A C 1
ATOM 1640 O O . PRO A 1 199 ? 4.393 1.579 8.934 1.00 57.59 199 PRO A O 1
ATOM 1643 N N . ASN A 1 200 ? 3.143 2.684 7.449 1.00 54.66 200 ASN A N 1
ATOM 1644 C CA . ASN A 1 200 ? 2.637 3.717 8.391 1.00 54.66 200 ASN A CA 1
ATOM 1645 C C . ASN A 1 200 ? 1.235 3.382 8.926 1.00 54.66 200 ASN A C 1
ATOM 1647 O O . ASN A 1 200 ? 0.407 2.833 8.198 1.00 54.66 200 ASN A O 1
ATOM 1651 N N . ALA A 1 201 ? 0.946 3.839 10.151 1.00 66.56 201 ALA A N 1
ATOM 1652 C CA . ALA A 1 201 ? -0.368 3.742 10.786 1.00 66.56 201 ALA A CA 1
ATOM 1653 C C . ALA A 1 201 ? -1.467 4.459 10.002 1.00 66.56 201 ALA A C 1
ATOM 1655 O O . ALA A 1 201 ? -1.262 5.539 9.438 1.00 66.56 201 ALA A O 1
ATOM 1656 N N . THR A 1 202 ? -2.683 3.924 10.068 1.00 81.06 202 THR A N 1
ATOM 1657 C CA . THR A 1 202 ? -3.894 4.608 9.613 1.00 81.06 202 THR A CA 1
ATOM 1658 C C . THR A 1 202 ? -5.134 3.998 10.272 1.00 81.06 202 THR A C 1
ATOM 1660 O O . THR A 1 202 ? -5.157 2.812 10.576 1.00 81.06 202 THR A O 1
ATOM 1663 N N . LEU A 1 203 ? -6.198 4.783 10.467 1.00 83.25 203 LEU A N 1
ATOM 1664 C CA . LEU A 1 203 ? -7.537 4.266 10.814 1.00 83.25 203 LEU A CA 1
ATOM 1665 C C . LEU A 1 203 ? -8.450 4.205 9.584 1.00 83.25 203 LEU A C 1
ATOM 1667 O O . LEU A 1 203 ? -9.672 4.139 9.700 1.00 83.25 203 LEU A O 1
ATOM 1671 N N . ASN A 1 204 ? -7.869 4.268 8.385 1.00 85.50 204 ASN A N 1
ATOM 1672 C CA . ASN A 1 204 ? -8.602 4.177 7.139 1.00 85.50 204 ASN A CA 1
ATOM 1673 C C . ASN A 1 204 ? -8.486 2.754 6.566 1.00 85.50 204 ASN A C 1
ATOM 1675 O O . ASN A 1 204 ? -7.422 2.389 6.057 1.00 85.50 204 ASN A O 1
ATOM 1679 N N . PRO A 1 205 ? -9.566 1.951 6.578 1.00 80.81 205 PRO A N 1
ATOM 1680 C CA . PRO A 1 205 ? -9.507 0.562 6.126 1.00 80.81 205 PRO A CA 1
ATOM 1681 C C . PRO A 1 205 ? -9.164 0.441 4.633 1.00 80.81 205 PRO A C 1
ATOM 1683 O O . PRO A 1 205 ? -8.585 -0.558 4.216 1.00 80.81 205 PRO A O 1
ATOM 1686 N N . VAL A 1 206 ? -9.460 1.468 3.822 1.00 86.62 206 VAL A N 1
ATOM 1687 C CA . VAL A 1 206 ? -9.074 1.503 2.401 1.00 86.62 206 VAL A CA 1
ATOM 1688 C C . VAL A 1 206 ? -7.555 1.583 2.253 1.00 86.62 206 VAL A C 1
ATOM 1690 O O . VAL A 1 206 ? -6.989 0.920 1.391 1.00 86.62 206 VAL A O 1
ATOM 1693 N N . ILE A 1 207 ? -6.885 2.362 3.108 1.00 88.75 207 ILE A N 1
ATOM 1694 C CA . ILE A 1 207 ? -5.424 2.502 3.080 1.00 88.75 207 ILE A CA 1
ATOM 1695 C C . ILE A 1 207 ? -4.758 1.199 3.533 1.00 88.75 207 ILE A C 1
ATOM 1697 O O . ILE A 1 207 ? -3.815 0.753 2.884 1.00 88.75 207 ILE A O 1
ATOM 1701 N N . TRP A 1 208 ? -5.284 0.537 4.570 1.00 82.31 208 TRP A N 1
ATOM 1702 C CA . TRP A 1 208 ? -4.815 -0.796 4.973 1.00 82.31 208 TRP A CA 1
ATOM 1703 C C . TRP A 1 208 ? -4.942 -1.824 3.853 1.00 82.31 208 TRP A C 1
ATOM 1705 O O . TRP A 1 208 ? -3.971 -2.508 3.528 1.00 82.31 208 TRP A O 1
ATOM 1715 N N . GLN A 1 209 ? -6.114 -1.885 3.215 1.00 88.62 209 GLN A N 1
ATOM 1716 C CA . GLN A 1 209 ? -6.347 -2.783 2.089 1.00 88.62 209 GLN A CA 1
ATOM 1717 C C . GLN A 1 209 ? -5.389 -2.500 0.923 1.00 88.62 209 GLN A C 1
ATOM 1719 O O . GLN A 1 209 ? -4.877 -3.432 0.305 1.00 88.62 209 GLN A O 1
ATOM 1724 N N . ASN A 1 210 ? -5.105 -1.230 0.637 1.00 82.81 210 ASN A N 1
ATOM 1725 C CA . ASN A 1 210 ? -4.183 -0.842 -0.428 1.00 82.81 210 ASN A CA 1
ATOM 1726 C C . ASN A 1 210 ? -2.727 -1.179 -0.108 1.00 82.81 210 ASN A C 1
ATOM 1728 O O . ASN A 1 210 ? -2.013 -1.653 -0.991 1.00 82.81 210 ASN A O 1
ATOM 1732 N N . ASN A 1 211 ? -2.296 -0.967 1.138 1.00 80.50 211 ASN A N 1
ATOM 1733 C CA . ASN A 1 211 ? -0.963 -1.350 1.592 1.00 80.50 211 ASN A CA 1
ATOM 1734 C C . ASN A 1 211 ? -0.768 -2.867 1.475 1.00 80.50 211 ASN A C 1
ATOM 1736 O O . ASN A 1 211 ? 0.217 -3.307 0.884 1.00 80.50 211 ASN A O 1
ATOM 1740 N N . LEU A 1 212 ? -1.739 -3.665 1.932 1.00 81.19 212 LEU A N 1
ATOM 1741 C CA . LEU A 1 212 ? -1.689 -5.117 1.760 1.00 81.19 212 LEU A CA 1
ATOM 1742 C C . LEU A 1 212 ? -1.652 -5.508 0.279 1.00 81.19 212 LEU A C 1
ATOM 1744 O O . LEU A 1 212 ? -0.860 -6.368 -0.109 1.00 81.19 212 LEU A O 1
ATOM 1748 N N . ASN A 1 213 ? -2.492 -4.883 -0.554 1.00 85.06 213 ASN A N 1
ATOM 1749 C CA . ASN A 1 213 ? -2.522 -5.167 -1.985 1.00 85.06 213 ASN A CA 1
ATOM 1750 C C . ASN A 1 213 ? -1.157 -4.905 -2.631 1.00 85.06 213 ASN A C 1
ATOM 1752 O O . ASN A 1 213 ? -0.681 -5.737 -3.391 1.00 85.06 213 ASN A O 1
ATOM 1756 N N . LEU A 1 214 ? -0.487 -3.798 -2.294 1.00 83.44 214 LEU A N 1
ATOM 1757 C CA . LEU A 1 214 ? 0.859 -3.530 -2.798 1.00 83.44 214 LEU A CA 1
ATOM 1758 C C . LEU A 1 214 ? 1.831 -4.661 -2.434 1.00 83.44 214 LEU A C 1
ATOM 1760 O O . LEU A 1 214 ? 2.480 -5.215 -3.320 1.00 83.44 214 LEU A O 1
ATOM 1764 N N . PHE A 1 215 ? 1.935 -5.011 -1.150 1.00 81.75 215 PHE A N 1
ATOM 1765 C CA . PHE A 1 215 ? 2.932 -5.984 -0.702 1.00 81.75 215 PHE A CA 1
ATOM 1766 C C . PHE A 1 215 ? 2.655 -7.391 -1.226 1.00 81.75 215 PHE A C 1
ATOM 1768 O O . PHE A 1 215 ? 3.564 -8.066 -1.696 1.00 81.75 215 PHE A O 1
ATOM 1775 N N . THR A 1 216 ? 1.397 -7.823 -1.223 1.00 75.56 216 THR A N 1
ATOM 1776 C CA . THR A 1 216 ? 1.028 -9.144 -1.747 1.00 75.56 216 THR A CA 1
ATOM 1777 C C . THR A 1 216 ? 1.241 -9.237 -3.256 1.00 75.56 216 THR A C 1
ATOM 1779 O O . THR A 1 216 ? 1.812 -10.224 -3.717 1.00 75.56 216 THR A O 1
ATOM 1782 N N . LYS A 1 217 ? 0.885 -8.207 -4.040 1.00 83.94 217 LYS A N 1
ATOM 1783 C CA . LYS A 1 217 ? 1.153 -8.191 -5.489 1.00 83.94 217 LYS A CA 1
ATOM 1784 C C . LYS A 1 217 ? 2.651 -8.114 -5.792 1.00 83.94 217 LYS A C 1
ATOM 1786 O O . LYS A 1 217 ? 3.103 -8.808 -6.698 1.00 83.94 217 LYS A O 1
ATOM 1791 N N . LEU A 1 218 ? 3.433 -7.373 -5.000 1.00 80.25 218 LEU A N 1
ATOM 1792 C CA . LEU A 1 218 ? 4.898 -7.372 -5.084 1.00 80.25 218 LEU A CA 1
ATOM 1793 C C . LEU A 1 218 ? 5.466 -8.783 -4.880 1.00 80.25 218 LEU A C 1
ATOM 1795 O O . LEU A 1 218 ? 6.234 -9.262 -5.713 1.00 80.25 218 LEU A O 1
ATOM 1799 N N . ILE A 1 219 ? 5.038 -9.475 -3.822 1.00 77.00 219 ILE A N 1
ATOM 1800 C CA . ILE A 1 219 ? 5.438 -10.859 -3.533 1.00 77.00 219 ILE A CA 1
ATOM 1801 C C . ILE A 1 219 ? 5.044 -11.796 -4.682 1.00 77.00 219 ILE A C 1
ATOM 1803 O O . ILE A 1 219 ? 5.872 -12.563 -5.175 1.00 77.00 219 ILE A O 1
ATOM 1807 N N . MET A 1 220 ? 3.796 -11.720 -5.153 1.00 79.25 220 MET A N 1
ATOM 1808 C CA . MET A 1 220 ? 3.316 -12.535 -6.272 1.00 79.25 220 MET A CA 1
ATOM 1809 C C . MET A 1 220 ? 4.126 -12.277 -7.546 1.00 79.25 220 MET A C 1
ATOM 1811 O O . MET A 1 220 ? 4.478 -13.227 -8.244 1.00 79.25 220 MET A O 1
ATOM 1815 N N . ARG A 1 221 ? 4.481 -11.017 -7.828 1.00 84.69 221 ARG A N 1
ATOM 1816 C CA . ARG A 1 221 ? 5.314 -10.660 -8.979 1.00 84.69 221 ARG A CA 1
ATOM 1817 C C . ARG A 1 221 ? 6.704 -11.274 -8.877 1.00 84.69 221 ARG A C 1
ATOM 1819 O O . ARG A 1 221 ? 7.182 -11.812 -9.871 1.00 84.69 221 ARG A O 1
ATOM 1826 N N . CYS A 1 222 ? 7.306 -11.277 -7.688 1.00 81.06 222 CYS A N 1
ATOM 1827 C CA . CYS A 1 222 ? 8.615 -11.888 -7.449 1.00 81.06 222 CYS A CA 1
ATOM 1828 C C . CYS A 1 222 ? 8.648 -13.396 -7.751 1.00 81.06 222 CYS A C 1
ATOM 1830 O O . CYS A 1 222 ? 9.718 -13.918 -8.059 1.00 81.06 222 CYS A O 1
ATOM 1832 N N . LYS A 1 223 ? 7.495 -14.083 -7.685 1.00 78.69 223 LYS A N 1
ATOM 1833 C CA . LYS A 1 223 ? 7.338 -15.511 -8.030 1.00 78.69 223 LYS A CA 1
ATOM 1834 C C . LYS A 1 223 ? 7.199 -15.761 -9.536 1.00 78.69 223 LYS A C 1
ATOM 1836 O O . LYS A 1 223 ? 7.276 -16.909 -9.966 1.00 78.69 223 LYS A O 1
ATOM 1841 N N . SER A 1 224 ? 6.956 -14.713 -10.320 1.00 81.38 224 SER A N 1
ATOM 1842 C CA . SER A 1 224 ? 6.843 -14.749 -11.783 1.00 81.38 224 SER A CA 1
ATOM 1843 C C . SER A 1 224 ? 8.117 -14.221 -12.453 1.00 81.38 224 SER A C 1
ATOM 1845 O O . SER A 1 224 ? 9.012 -13.721 -11.777 1.00 81.38 224 SER A O 1
ATOM 1847 N N . GLU A 1 225 ? 8.207 -14.307 -13.781 1.00 78.19 225 GLU A N 1
ATOM 1848 C CA . GLU A 1 225 ? 9.315 -13.709 -14.535 1.00 78.19 225 GLU A CA 1
ATOM 1849 C C . GLU A 1 225 ? 9.312 -12.180 -14.391 1.00 78.19 225 GLU A C 1
ATOM 1851 O O . GLU A 1 225 ? 8.358 -11.510 -14.792 1.00 78.19 225 GLU A O 1
ATOM 1856 N N . VAL A 1 226 ? 10.368 -11.627 -13.795 1.00 84.31 226 VAL A N 1
ATOM 1857 C CA . VAL A 1 226 ? 10.533 -10.189 -13.553 1.00 84.31 226 VAL A CA 1
ATOM 1858 C C . VAL A 1 226 ? 11.431 -9.587 -14.637 1.00 84.31 226 VAL A C 1
ATOM 1860 O O . VAL A 1 226 ? 12.443 -10.181 -14.997 1.00 84.31 226 VAL A O 1
ATOM 1863 N N . ASP A 1 227 ? 11.101 -8.384 -15.116 1.00 86.44 227 ASP A N 1
ATOM 1864 C CA . ASP A 1 227 ? 11.946 -7.618 -16.043 1.00 86.44 227 ASP A CA 1
ATOM 1865 C C . ASP A 1 227 ? 13.204 -7.095 -15.323 1.00 86.44 227 ASP A C 1
ATOM 1867 O O . ASP A 1 227 ? 13.250 -5.988 -14.777 1.00 86.44 227 ASP A O 1
ATOM 1871 N N . LEU A 1 228 ? 14.228 -7.947 -15.254 1.00 85.62 228 LEU A N 1
ATOM 1872 C CA . LEU A 1 228 ? 15.481 -7.649 -14.563 1.00 85.62 228 LEU A CA 1
ATOM 1873 C C . LEU A 1 228 ? 16.308 -6.573 -15.274 1.00 85.62 228 LEU A C 1
ATOM 1875 O O . LEU A 1 228 ? 17.104 -5.909 -14.606 1.00 85.62 228 LEU A O 1
ATOM 1879 N N . GLU A 1 229 ? 16.140 -6.398 -16.586 1.00 88.75 229 GLU A N 1
ATOM 1880 C CA . GLU A 1 229 ? 16.840 -5.372 -17.363 1.00 88.75 229 GLU A CA 1
ATOM 1881 C C . GLU A 1 229 ? 16.343 -3.980 -16.974 1.00 88.75 229 GLU A C 1
ATOM 1883 O O . GLU A 1 229 ? 17.155 -3.116 -16.628 1.00 88.75 229 GLU A O 1
ATOM 1888 N N . LEU A 1 230 ? 15.019 -3.792 -16.915 1.00 90.94 230 LEU A N 1
ATOM 1889 C CA . LEU A 1 230 ? 14.406 -2.550 -16.444 1.00 90.94 230 LEU A CA 1
ATOM 1890 C C . LEU A 1 230 ? 14.878 -2.190 -15.031 1.00 90.94 230 LEU A C 1
ATOM 1892 O O . LEU A 1 230 ? 15.285 -1.053 -14.782 1.00 90.94 230 LEU A O 1
ATOM 1896 N N . ILE A 1 231 ? 14.860 -3.163 -14.115 1.00 89.00 231 ILE A N 1
ATOM 1897 C CA . ILE A 1 231 ? 15.271 -2.952 -12.721 1.00 89.00 231 ILE A CA 1
ATOM 1898 C C . ILE A 1 231 ? 16.756 -2.584 -12.642 1.00 89.00 231 ILE A C 1
ATOM 1900 O O . ILE A 1 231 ? 17.113 -1.631 -11.953 1.00 89.00 231 ILE A O 1
ATOM 1904 N N . ASN A 1 232 ? 17.623 -3.300 -13.365 1.00 88.12 232 ASN A N 1
ATOM 1905 C CA . ASN A 1 232 ? 19.057 -3.004 -13.407 1.00 88.12 232 ASN A CA 1
ATOM 1906 C C . ASN A 1 232 ? 19.323 -1.592 -13.925 1.00 88.12 232 ASN A C 1
ATOM 1908 O O . ASN A 1 232 ? 20.066 -0.842 -13.297 1.00 88.12 232 ASN A O 1
ATOM 1912 N N . LYS A 1 233 ? 18.682 -1.214 -15.035 1.00 92.19 233 LYS A N 1
ATOM 1913 C CA . LYS A 1 233 ? 18.808 0.124 -15.611 1.00 92.19 233 LYS A CA 1
ATOM 1914 C C . LYS A 1 233 ? 18.385 1.202 -14.612 1.00 92.19 233 LYS A C 1
ATOM 1916 O O . LYS A 1 233 ? 19.118 2.164 -14.403 1.00 92.19 233 LYS A O 1
ATOM 1921 N N . ARG A 1 234 ? 17.234 1.027 -13.952 1.00 92.75 234 ARG A N 1
ATOM 1922 C CA . ARG A 1 234 ? 16.732 1.964 -12.934 1.00 92.75 234 ARG A CA 1
ATOM 1923 C C . ARG A 1 234 ? 17.688 2.077 -11.748 1.00 92.75 234 ARG A C 1
ATOM 1925 O O . ARG A 1 234 ? 17.940 3.190 -11.293 1.00 92.75 234 ARG A O 1
ATOM 1932 N N . HIS A 1 235 ? 18.230 0.962 -11.268 1.00 88.12 235 HIS A N 1
ATOM 1933 C CA . HIS A 1 235 ? 19.211 0.975 -10.188 1.00 88.12 235 HIS A CA 1
ATOM 1934 C C . HIS A 1 235 ? 20.497 1.710 -10.597 1.00 88.12 235 HIS A C 1
ATOM 1936 O O . HIS A 1 235 ? 20.985 2.543 -9.839 1.00 88.12 235 HIS A O 1
ATOM 1942 N N . SER A 1 236 ? 21.019 1.475 -11.805 1.00 89.12 236 SER A N 1
ATOM 1943 C CA . SER A 1 236 ? 22.167 2.227 -12.332 1.00 89.12 236 SER A CA 1
ATOM 1944 C C . SER A 1 236 ? 21.894 3.733 -12.374 1.00 89.12 236 SER A C 1
ATOM 1946 O O . SER A 1 236 ? 22.706 4.506 -11.875 1.00 89.12 236 SER A O 1
ATOM 1948 N N . GLU A 1 237 ? 20.718 4.147 -12.857 1.00 90.25 237 GLU A N 1
ATOM 1949 C CA . GLU A 1 237 ? 20.305 5.557 -12.843 1.00 90.25 237 GLU A CA 1
ATOM 1950 C C . GLU A 1 237 ? 20.237 6.125 -11.407 1.00 90.25 237 GLU A C 1
ATOM 1952 O O . GLU A 1 237 ? 20.568 7.289 -11.191 1.00 90.25 237 GLU A O 1
ATOM 1957 N N . LEU A 1 238 ? 19.826 5.338 -10.406 1.00 87.62 238 LEU A N 1
ATOM 1958 C CA . LEU A 1 238 ? 19.829 5.770 -9.000 1.00 87.62 238 LEU A CA 1
ATOM 1959 C C . LEU A 1 238 ? 21.244 5.919 -8.439 1.00 87.62 238 LEU A C 1
ATOM 1961 O O . LEU A 1 238 ? 21.506 6.875 -7.717 1.00 87.62 238 LEU A O 1
ATOM 1965 N N . VAL A 1 239 ? 22.156 5.006 -8.774 1.00 85.94 239 VAL A N 1
ATOM 1966 C CA . VAL A 1 239 ? 23.564 5.094 -8.358 1.00 85.94 239 VAL A CA 1
ATOM 1967 C C . VAL A 1 239 ? 24.225 6.334 -8.958 1.00 85.94 239 VAL A C 1
ATOM 1969 O O . VAL A 1 239 ? 24.896 7.068 -8.237 1.00 85.94 239 VAL A O 1
ATOM 1972 N N . GLU A 1 240 ? 23.992 6.604 -10.244 1.00 87.38 240 GLU A N 1
ATOM 1973 C CA . GLU A 1 240 ? 24.535 7.779 -10.938 1.00 87.38 240 GLU A CA 1
ATOM 1974 C C . GLU A 1 240 ? 24.011 9.099 -10.358 1.00 87.38 240 GLU A C 1
ATOM 1976 O O . GLU A 1 240 ? 24.775 10.047 -10.185 1.00 87.38 240 GLU A O 1
ATOM 1981 N N . ASN A 1 241 ? 22.719 9.159 -10.021 1.00 84.69 241 ASN A N 1
ATOM 1982 C CA . ASN A 1 241 ? 22.085 10.366 -9.478 1.00 84.69 241 ASN A CA 1
ATOM 1983 C C . ASN A 1 241 ? 22.195 10.494 -7.946 1.00 84.69 241 ASN A C 1
ATOM 1985 O O . ASN A 1 241 ? 21.808 11.522 -7.388 1.00 84.69 241 ASN A O 1
ATOM 1989 N N . GLY A 1 242 ? 22.718 9.469 -7.270 1.00 82.44 242 GLY A N 1
ATOM 1990 C CA . GLY A 1 242 ? 22.742 9.342 -5.817 1.00 82.44 242 GLY A CA 1
ATOM 1991 C C . GLY A 1 242 ? 21.472 8.688 -5.264 1.00 82.44 242 GLY A C 1
ATOM 1992 O O . GLY A 1 242 ? 20.368 9.223 -5.381 1.00 82.44 242 GLY A O 1
ATOM 1993 N N . ILE A 1 243 ? 21.638 7.540 -4.598 1.00 80.06 243 ILE A N 1
ATOM 1994 C CA . ILE A 1 243 ? 20.539 6.840 -3.925 1.00 80.06 243 ILE A CA 1
ATOM 1995 C C . ILE A 1 243 ? 20.073 7.709 -2.749 1.00 80.06 243 ILE A C 1
ATOM 1997 O O . ILE A 1 243 ? 20.883 8.011 -1.862 1.00 80.06 243 ILE A O 1
ATOM 2001 N N . PRO A 1 244 ? 18.792 8.120 -2.696 1.00 76.69 244 PRO A N 1
ATOM 2002 C CA . PRO A 1 244 ? 18.316 8.892 -1.567 1.00 76.69 244 PRO A CA 1
ATOM 2003 C C . PRO A 1 244 ? 18.385 8.025 -0.309 1.00 76.69 244 PRO A C 1
ATOM 2005 O O . PRO A 1 244 ? 17.791 6.959 -0.238 1.00 76.69 244 PRO A O 1
ATOM 2008 N N . ASN A 1 245 ? 19.140 8.482 0.685 1.00 71.19 245 ASN A N 1
ATOM 2009 C CA . ASN A 1 245 ? 19.465 7.713 1.889 1.00 71.19 245 ASN A CA 1
ATOM 2010 C C . ASN A 1 245 ? 18.810 8.281 3.156 1.00 71.19 245 ASN A C 1
ATOM 2012 O O . ASN A 1 245 ? 19.184 7.930 4.273 1.00 71.19 245 ASN A O 1
ATOM 2016 N N . ASN A 1 246 ? 17.866 9.208 2.996 1.00 73.31 246 ASN A N 1
ATOM 2017 C CA . ASN A 1 246 ? 17.176 9.843 4.105 1.00 73.31 246 ASN A CA 1
ATOM 2018 C C . ASN A 1 246 ? 15.698 10.073 3.777 1.00 73.31 246 ASN A C 1
ATOM 2020 O O . ASN A 1 246 ? 15.306 10.296 2.632 1.00 73.31 246 ASN A O 1
ATOM 2024 N N . LEU A 1 247 ? 14.874 10.058 4.824 1.00 74.56 247 LEU A N 1
ATOM 2025 C CA . LEU A 1 247 ? 13.417 10.179 4.718 1.00 74.56 247 LEU A CA 1
ATOM 2026 C C . LEU A 1 247 ? 12.957 11.491 4.096 1.00 74.56 247 LEU A C 1
ATOM 2028 O O . LEU A 1 247 ? 11.903 11.549 3.466 1.00 74.56 247 LEU A O 1
ATOM 2032 N N . ARG A 1 248 ? 13.739 12.555 4.285 1.00 77.94 248 ARG A N 1
ATOM 2033 C CA . ARG A 1 248 ? 13.428 13.867 3.734 1.00 77.94 248 ARG A CA 1
ATOM 2034 C C . ARG A 1 248 ? 13.405 13.804 2.206 1.00 77.94 248 ARG A C 1
ATOM 2036 O O . ARG A 1 248 ? 12.413 14.219 1.614 1.00 77.94 248 ARG A O 1
ATOM 2043 N N . ALA A 1 249 ? 14.405 13.175 1.591 1.00 77.81 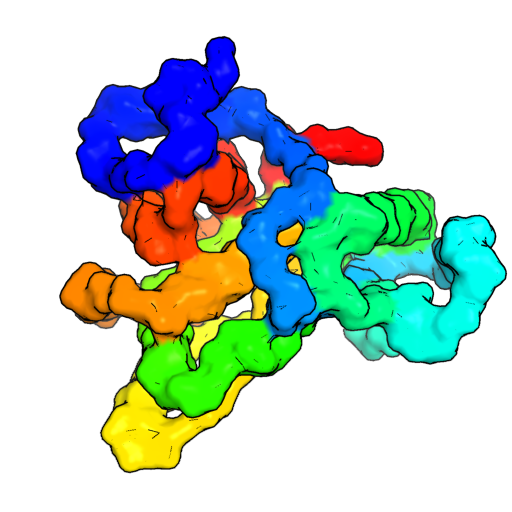249 ALA A N 1
ATOM 2044 C CA . ALA A 1 249 ? 14.458 13.002 0.143 1.00 77.81 249 ALA A CA 1
ATOM 2045 C C . ALA A 1 249 ? 13.255 12.211 -0.413 1.00 77.81 249 ALA A C 1
ATOM 2047 O O . ALA A 1 249 ? 12.739 12.547 -1.479 1.00 77.81 249 ALA A O 1
ATOM 2048 N N . TYR A 1 250 ? 12.752 11.215 0.329 1.00 80.25 250 TYR A N 1
ATOM 2049 C CA . TYR A 1 250 ? 11.560 10.443 -0.056 1.00 80.25 250 TYR A CA 1
ATOM 2050 C C . TYR A 1 250 ? 10.250 11.249 0.029 1.00 80.25 250 TYR A C 1
ATOM 2052 O O . TYR A 1 250 ? 9.301 10.962 -0.701 1.00 80.25 250 TYR A O 1
ATOM 2060 N N . ASN A 1 251 ? 10.183 12.267 0.893 1.00 80.75 251 ASN A N 1
ATOM 2061 C CA . ASN A 1 251 ? 8.987 13.098 1.079 1.00 80.75 251 ASN A CA 1
ATOM 2062 C C . ASN A 1 251 ? 8.951 14.334 0.156 1.00 80.75 251 ASN A C 1
ATOM 2064 O O . ASN A 1 251 ? 7.875 14.863 -0.129 1.00 80.75 251 ASN A O 1
ATOM 2068 N N . GLU A 1 252 ? 10.110 14.807 -0.313 1.00 83.50 252 GLU A N 1
ATOM 2069 C CA . GLU A 1 252 ? 10.247 16.075 -1.048 1.00 83.50 252 GLU A CA 1
ATOM 2070 C C . GLU A 1 252 ? 9.945 15.984 -2.546 1.00 83.50 252 GLU A C 1
ATOM 2072 O O . GLU A 1 252 ? 9.752 17.013 -3.191 1.00 83.50 252 GLU A O 1
ATOM 2077 N N . THR A 1 253 ? 9.881 14.781 -3.120 1.00 85.00 253 THR A N 1
ATOM 2078 C CA . THR A 1 253 ? 9.698 14.610 -4.566 1.00 85.00 253 THR A CA 1
ATOM 2079 C C . THR A 1 253 ? 8.637 13.574 -4.913 1.00 85.00 253 THR A C 1
ATOM 2081 O O . THR A 1 253 ? 8.429 12.579 -4.221 1.00 85.00 253 THR A O 1
ATOM 2084 N N . ILE A 1 254 ? 7.941 13.825 -6.023 1.00 91.25 254 ILE A N 1
ATOM 2085 C CA . ILE A 1 254 ? 7.003 12.885 -6.638 1.00 91.25 254 ILE A CA 1
ATOM 2086 C C . ILE A 1 254 ? 7.617 12.462 -7.958 1.00 91.25 254 ILE A C 1
ATOM 2088 O O . ILE A 1 254 ? 7.779 13.280 -8.861 1.00 91.25 254 ILE A O 1
ATOM 2092 N N . ASN A 1 255 ? 7.958 11.184 -8.074 1.00 92.94 255 ASN A N 1
ATOM 2093 C CA . ASN A 1 255 ? 8.579 10.640 -9.267 1.00 92.94 255 ASN A CA 1
ATOM 2094 C C . ASN A 1 255 ? 7.538 9.876 -10.086 1.00 92.94 255 ASN A C 1
ATOM 2096 O O . ASN A 1 255 ? 7.391 8.663 -9.958 1.00 92.94 255 ASN A O 1
ATOM 2100 N N . LEU A 1 256 ? 6.787 10.612 -10.911 1.00 95.06 256 LEU A N 1
ATOM 2101 C CA . LEU A 1 256 ? 5.717 10.038 -11.730 1.00 95.06 256 LEU A CA 1
ATOM 2102 C C . LEU A 1 256 ? 6.243 8.934 -12.655 1.00 95.06 256 LEU A C 1
ATOM 2104 O O . LEU A 1 256 ? 5.637 7.873 -12.721 1.00 95.06 256 LEU A O 1
ATOM 2108 N N . LYS A 1 257 ? 7.391 9.146 -13.311 1.00 94.62 257 LYS A N 1
ATOM 2109 C CA . LYS A 1 257 ? 7.988 8.155 -14.216 1.00 94.62 257 LYS A CA 1
ATOM 2110 C C . LYS A 1 257 ? 8.277 6.835 -13.494 1.00 94.62 257 LYS A C 1
ATOM 2112 O O . LYS A 1 257 ? 7.821 5.789 -13.938 1.00 94.62 257 LYS A O 1
ATOM 2117 N N . GLN A 1 258 ? 8.970 6.886 -12.355 1.00 95.00 258 GLN A N 1
ATOM 2118 C CA . GLN A 1 258 ? 9.252 5.688 -11.556 1.00 95.00 258 GLN A CA 1
ATOM 2119 C C . GLN A 1 258 ? 7.979 5.055 -10.994 1.00 95.00 258 GLN A C 1
ATOM 2121 O O . GLN A 1 258 ? 7.890 3.835 -10.922 1.00 95.00 258 GLN A O 1
ATOM 2126 N N . ALA A 1 259 ? 6.986 5.861 -10.612 1.00 96.81 259 ALA A N 1
ATOM 2127 C CA . ALA A 1 259 ? 5.713 5.349 -10.129 1.00 96.81 259 ALA A CA 1
ATOM 2128 C C . ALA A 1 259 ? 4.942 4.602 -11.222 1.00 96.81 259 ALA A C 1
ATOM 2130 O O . ALA A 1 259 ? 4.387 3.553 -10.925 1.00 96.81 259 ALA A O 1
ATOM 2131 N N . LEU A 1 260 ? 4.929 5.096 -12.465 1.00 97.25 260 LEU A N 1
ATOM 2132 C CA . LEU A 1 260 ? 4.326 4.401 -13.608 1.00 97.25 260 LEU A CA 1
ATOM 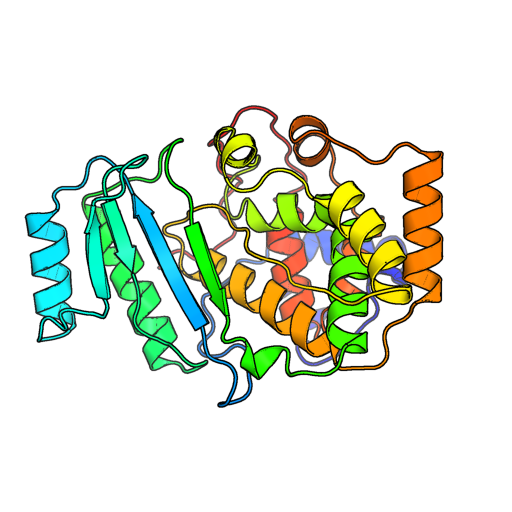2133 C C . LEU A 1 260 ? 5.075 3.099 -13.917 1.00 97.25 260 LEU A C 1
ATOM 2135 O O . LEU A 1 260 ? 4.444 2.050 -14.002 1.00 97.25 260 LEU A O 1
ATOM 2139 N N . GLU A 1 261 ? 6.411 3.145 -13.978 1.00 96.31 261 GLU A N 1
ATOM 2140 C CA . GLU A 1 261 ? 7.255 1.953 -14.158 1.00 96.31 261 GLU A CA 1
ATOM 2141 C C . GLU A 1 261 ? 6.970 0.887 -13.092 1.00 96.31 261 GLU A C 1
ATOM 2143 O O . GLU A 1 261 ? 6.723 -0.271 -13.419 1.00 96.31 261 GLU A O 1
ATOM 2148 N N . PHE A 1 262 ? 6.971 1.279 -11.816 1.00 96.81 262 PHE A N 1
ATOM 2149 C CA . PHE A 1 262 ? 6.712 0.381 -10.695 1.00 96.81 262 PHE A CA 1
ATOM 2150 C C . PHE A 1 262 ? 5.277 -0.156 -10.711 1.00 96.81 262 PHE A C 1
ATOM 2152 O O . PHE A 1 262 ? 5.043 -1.339 -10.490 1.00 96.81 262 PHE A O 1
ATOM 2159 N N . CYS A 1 263 ? 4.304 0.699 -11.014 1.00 95.94 263 CYS A N 1
ATOM 2160 C CA . CYS A 1 263 ? 2.901 0.325 -11.115 1.00 95.94 263 CYS A CA 1
ATOM 2161 C C . CYS A 1 263 ? 2.673 -0.756 -12.187 1.00 95.94 263 CYS A C 1
ATOM 2163 O O . CYS A 1 263 ? 2.046 -1.780 -11.909 1.00 95.94 263 CYS A O 1
ATOM 2165 N N . ASP A 1 264 ? 3.241 -0.568 -13.380 1.00 96.19 264 ASP A N 1
ATOM 2166 C CA . ASP A 1 264 ? 3.185 -1.548 -14.469 1.00 96.19 264 ASP A CA 1
ATOM 2167 C C . ASP A 1 264 ? 3.992 -2.814 -14.174 1.00 96.19 264 ASP A C 1
ATOM 2169 O O . ASP A 1 264 ? 3.641 -3.895 -14.647 1.00 96.19 264 ASP A O 1
ATOM 2173 N N . LEU A 1 265 ? 5.061 -2.697 -13.381 1.00 94.75 265 LEU A N 1
ATOM 2174 C CA . LEU A 1 265 ? 5.860 -3.836 -12.952 1.00 94.75 265 LEU A CA 1
ATOM 2175 C C . LEU A 1 265 ? 5.090 -4.739 -11.981 1.00 94.75 265 LEU A C 1
ATOM 2177 O O . LEU A 1 265 ? 5.202 -5.958 -12.095 1.00 94.75 265 LEU A O 1
ATOM 2181 N N . ILE A 1 266 ? 4.354 -4.168 -11.022 1.00 94.56 266 ILE A N 1
ATOM 2182 C CA . ILE A 1 266 ? 3.772 -4.908 -9.889 1.00 94.56 266 ILE A CA 1
ATOM 2183 C C . ILE A 1 266 ? 2.338 -5.378 -10.143 1.00 94.56 266 ILE A C 1
ATOM 2185 O O . ILE A 1 266 ? 1.971 -6.478 -9.722 1.00 94.56 266 ILE A O 1
ATOM 2189 N N . PHE A 1 267 ? 1.513 -4.570 -10.808 1.00 96.06 267 PHE A N 1
ATOM 2190 C CA . PHE A 1 267 ? 0.084 -4.848 -10.934 1.00 96.06 267 PHE A CA 1
ATOM 2191 C C . PHE A 1 267 ? -0.278 -5.408 -12.305 1.00 96.06 267 PHE A C 1
ATOM 2193 O O . PHE A 1 267 ? 0.183 -4.932 -13.337 1.00 96.06 267 PHE A O 1
ATOM 2200 N N . THR A 1 268 ? -1.169 -6.397 -12.305 1.00 94.81 268 THR A N 1
ATOM 2201 C CA . THR A 1 268 ? -1.635 -7.099 -13.511 1.00 94.81 268 THR A CA 1
ATOM 2202 C C . THR A 1 268 ? -3.036 -6.688 -13.950 1.00 94.81 268 THR A C 1
ATOM 2204 O O . THR A 1 268 ? -3.604 -7.311 -14.842 1.00 94.81 268 THR A O 1
ATOM 2207 N N . ASN A 1 269 ? -3.623 -5.677 -13.306 1.00 96.44 269 ASN A N 1
ATOM 2208 C CA . ASN A 1 269 ? -4.898 -5.100 -13.708 1.00 96.44 269 ASN A CA 1
ATOM 2209 C C . ASN A 1 269 ? -4.938 -3.592 -13.437 1.00 96.44 269 ASN A C 1
ATOM 2211 O O . ASN A 1 269 ? -4.325 -3.092 -12.493 1.00 96.44 269 ASN A O 1
ATOM 2215 N N . ASN A 1 270 ? -5.712 -2.879 -14.243 1.00 97.94 270 ASN A N 1
ATOM 2216 C CA . ASN A 1 270 ? -5.819 -1.429 -14.220 1.00 97.94 270 ASN A CA 1
ATOM 2217 C C . ASN A 1 270 ? -6.495 -0.889 -12.957 1.00 97.94 270 ASN A C 1
ATOM 2219 O O . ASN A 1 270 ? -6.159 0.208 -12.513 1.00 97.94 270 ASN A O 1
ATOM 2223 N N . LEU A 1 271 ? -7.422 -1.636 -12.348 1.00 97.31 271 LEU A N 1
ATOM 2224 C CA . LEU A 1 271 ? -8.036 -1.238 -11.080 1.00 97.31 271 LEU A CA 1
ATOM 2225 C C . LEU A 1 271 ? -6.980 -1.056 -9.982 1.00 97.31 271 LEU A C 1
ATOM 2227 O O . LEU A 1 271 ? -6.966 -0.026 -9.307 1.00 97.31 271 LEU A O 1
ATOM 2231 N N . ASP A 1 272 ? -6.089 -2.032 -9.815 1.00 97.69 272 ASP A N 1
ATOM 2232 C CA . ASP A 1 272 ? -5.012 -1.964 -8.830 1.00 97.69 272 ASP A CA 1
ATOM 2233 C C . ASP A 1 272 ? -4.041 -0.822 -9.140 1.00 97.69 272 ASP A C 1
ATOM 2235 O O . ASP A 1 272 ? -3.661 -0.079 -8.233 1.00 97.69 272 ASP A O 1
ATOM 2239 N N . LYS A 1 273 ? -3.720 -0.617 -10.424 1.00 98.12 273 LYS A N 1
ATOM 2240 C CA . LYS A 1 273 ? -2.876 0.496 -10.873 1.00 98.12 273 LYS A CA 1
ATOM 2241 C C . LYS A 1 273 ? -3.480 1.861 -10.537 1.00 98.12 273 LYS A C 1
ATOM 2243 O O . LYS A 1 273 ? -2.789 2.743 -10.029 1.00 98.12 273 LYS A O 1
ATOM 2248 N N . VAL A 1 274 ? -4.785 2.032 -10.757 1.00 97.75 274 VAL A N 1
ATOM 2249 C CA . VAL A 1 274 ? -5.534 3.247 -10.396 1.00 97.75 274 VAL A CA 1
ATOM 2250 C C . VAL A 1 274 ? -5.504 3.486 -8.886 1.00 97.75 274 VAL A C 1
ATOM 2252 O O . VAL A 1 274 ? -5.243 4.608 -8.445 1.00 97.75 274 VAL A O 1
ATOM 2255 N N . TYR A 1 275 ? -5.734 2.442 -8.083 1.00 97.62 275 TYR A N 1
ATOM 2256 C CA . TYR A 1 275 ? -5.692 2.536 -6.619 1.00 97.62 275 TYR A CA 1
ATOM 2257 C C . TYR A 1 275 ? -4.295 2.916 -6.124 1.00 97.62 275 TYR A C 1
ATOM 2259 O O . TYR A 1 275 ? -4.160 3.806 -5.277 1.00 97.62 275 TYR A O 1
ATOM 2267 N N . PHE A 1 276 ? -3.264 2.296 -6.702 1.00 98.12 276 PHE A N 1
ATOM 2268 C CA . PHE A 1 276 ? -1.873 2.606 -6.421 1.00 98.12 276 PHE A CA 1
ATOM 2269 C C . PHE A 1 276 ? -1.537 4.067 -6.735 1.00 98.12 276 PHE A C 1
ATOM 2271 O O . PHE A 1 276 ? -1.128 4.814 -5.843 1.00 98.12 276 PHE A O 1
ATOM 2278 N N . LEU A 1 277 ? -1.766 4.501 -7.979 1.00 97.69 277 LEU A N 1
ATOM 2279 C CA . LEU A 1 277 ? -1.422 5.850 -8.428 1.00 97.69 277 LEU A CA 1
ATOM 2280 C C . LEU A 1 277 ? -2.189 6.918 -7.654 1.00 97.69 277 LEU A C 1
ATOM 2282 O O . LEU A 1 277 ? -1.601 7.928 -7.267 1.00 97.69 277 LEU A O 1
ATOM 2286 N N . LYS A 1 278 ? -3.476 6.702 -7.360 1.00 96.94 278 LYS A N 1
ATOM 2287 C CA . LYS A 1 278 ? -4.260 7.672 -6.590 1.00 96.94 278 LYS A CA 1
ATOM 2288 C C . LYS A 1 278 ? -3.669 7.909 -5.201 1.00 96.94 278 LYS A C 1
ATOM 2290 O O . LYS A 1 278 ? -3.518 9.065 -4.794 1.00 96.94 278 LYS A O 1
ATOM 2295 N N . GLN A 1 279 ? -3.325 6.834 -4.488 1.00 96.44 279 GLN A N 1
ATOM 2296 C CA . GLN A 1 279 ? -2.732 6.923 -3.154 1.00 96.44 279 GLN A CA 1
ATOM 2297 C C . GLN A 1 279 ? -1.287 7.429 -3.202 1.00 96.44 279 GLN A C 1
ATOM 2299 O O . GLN A 1 279 ? -0.892 8.167 -2.310 1.00 96.44 279 GLN A O 1
ATOM 2304 N N . TYR A 1 280 ? -0.503 7.093 -4.227 1.00 96.50 280 TYR A N 1
ATOM 2305 C CA . TYR A 1 280 ? 0.870 7.580 -4.373 1.00 96.50 280 TYR A CA 1
ATOM 2306 C C . TYR A 1 280 ? 0.930 9.083 -4.702 1.00 96.50 280 TYR A C 1
ATOM 2308 O O . TYR A 1 280 ? 1.689 9.836 -4.084 1.00 96.50 280 TYR A O 1
ATOM 2316 N N . LEU A 1 281 ? 0.130 9.548 -5.668 1.00 95.56 281 LEU A N 1
ATOM 2317 C CA . LEU A 1 281 ? 0.231 10.911 -6.195 1.00 95.56 281 LEU A CA 1
ATOM 2318 C C . LEU A 1 281 ? -0.281 11.960 -5.208 1.00 95.56 281 LEU A C 1
ATOM 2320 O O . LEU A 1 281 ? 0.348 13.010 -5.077 1.00 95.56 281 LEU A O 1
ATOM 2324 N N . LYS A 1 282 ? -1.382 11.686 -4.492 1.00 93.94 282 LYS A N 1
ATOM 2325 C CA . LYS A 1 282 ? -1.975 12.605 -3.493 1.00 93.94 282 LYS A CA 1
ATOM 2326 C C . LYS A 1 282 ? -2.180 14.018 -4.054 1.00 93.94 282 LYS A C 1
ATOM 2328 O O . LYS A 1 282 ? -1.766 15.005 -3.444 1.00 93.94 282 LYS A O 1
ATOM 2333 N N . SER A 1 283 ? -2.756 14.106 -5.255 1.00 92.56 283 SER A N 1
ATOM 2334 C CA . SER A 1 283 ? -2.968 15.374 -5.979 1.00 92.56 283 SER A CA 1
ATOM 2335 C C . SER A 1 283 ? -1.677 16.178 -6.184 1.00 92.56 283 SER A C 1
ATOM 2337 O O . SER A 1 283 ? -1.674 17.408 -6.120 1.00 92.56 283 SER A O 1
ATOM 2339 N N . PHE A 1 284 ? -0.559 15.470 -6.353 1.00 92.56 284 PHE A N 1
ATOM 2340 C CA . PHE A 1 284 ? 0.788 16.020 -6.482 1.00 92.56 284 PHE A CA 1
ATOM 2341 C C . PHE A 1 284 ? 1.224 16.927 -5.320 1.00 92.56 284 PHE A C 1
ATOM 2343 O O . PHE A 1 284 ? 2.041 17.832 -5.485 1.00 92.56 284 PHE A O 1
ATOM 2350 N N . LYS A 1 285 ? 0.680 16.703 -4.118 1.00 92.50 285 LYS A N 1
ATOM 2351 C CA . LYS A 1 285 ? 1.073 17.451 -2.922 1.00 92.50 285 LYS A CA 1
ATOM 2352 C C . LYS A 1 285 ? 2.257 16.784 -2.222 1.00 92.50 285 LYS A C 1
ATOM 2354 O O . LYS A 1 285 ? 2.307 15.561 -2.066 1.00 92.50 285 LYS A O 1
ATOM 2359 N N . ILE A 1 286 ? 3.184 17.623 -1.770 1.00 90.19 286 ILE A N 1
ATOM 2360 C CA . ILE A 1 286 ? 4.348 17.259 -0.960 1.00 90.19 286 ILE A CA 1
ATOM 2361 C C . ILE A 1 286 ? 4.356 18.089 0.320 1.00 90.19 286 ILE A C 1
ATOM 2363 O O . ILE A 1 286 ? 3.896 19.235 0.333 1.00 90.19 286 ILE A O 1
ATOM 2367 N N . ARG A 1 287 ? 4.871 17.495 1.390 1.00 85.06 287 ARG A N 1
ATOM 2368 C CA . ARG A 1 287 ? 5.179 18.145 2.665 1.00 85.06 287 ARG A CA 1
ATOM 2369 C C . ARG A 1 287 ? 6.412 17.467 3.239 1.00 85.06 287 ARG A C 1
ATOM 2371 O O . ARG A 1 287 ? 6.605 16.275 3.025 1.00 85.06 287 ARG A O 1
ATOM 2378 N N . THR 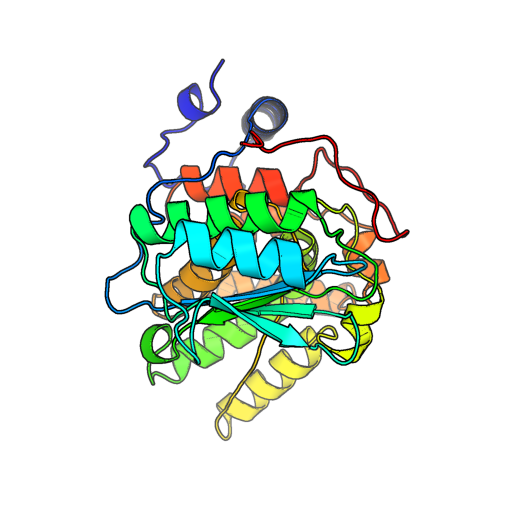A 1 288 ? 7.224 18.215 3.968 1.00 78.62 288 THR A N 1
ATOM 2379 C CA . THR A 1 288 ? 8.301 17.646 4.790 1.00 78.62 288 THR A CA 1
ATOM 2380 C C . THR A 1 288 ? 7.860 17.512 6.237 1.00 78.62 288 THR A C 1
ATOM 2382 O O . THR A 1 288 ? 8.367 16.660 6.965 1.00 78.62 288 THR A O 1
ATOM 2385 N N . GLU A 1 289 ? 6.884 18.321 6.645 1.00 79.88 289 GLU A N 1
ATOM 2386 C CA . GLU A 1 289 ? 6.275 18.239 7.954 1.00 79.88 289 GLU A CA 1
ATOM 2387 C C . GLU A 1 289 ? 5.371 17.000 8.038 1.00 79.88 289 GLU A C 1
ATOM 2389 O O . GLU A 1 289 ? 4.553 16.750 7.143 1.00 79.88 289 GLU A O 1
ATOM 2394 N N . PRO A 1 290 ? 5.481 16.214 9.115 1.00 73.88 290 PRO A N 1
ATOM 2395 C CA . PRO A 1 290 ? 4.675 15.016 9.271 1.00 73.88 290 PRO A CA 1
ATOM 2396 C C . PRO A 1 290 ? 3.217 15.352 9.651 1.00 73.88 290 PRO A C 1
ATOM 2398 O O . PRO A 1 290 ? 2.902 16.471 10.049 1.00 73.88 290 PRO A O 1
ATOM 2401 N N . TYR A 1 291 ? 2.318 14.367 9.536 1.00 77.00 291 TYR A N 1
ATOM 2402 C CA . TYR A 1 291 ? 0.898 14.421 9.960 1.00 77.00 291 TYR A CA 1
ATOM 2403 C C . TYR A 1 291 ? -0.041 15.341 9.175 1.00 77.00 291 TYR A C 1
ATOM 2405 O O . TYR A 1 291 ? -1.219 15.455 9.513 1.00 77.00 291 TYR A O 1
ATOM 2413 N N . TYR A 1 292 ? 0.409 15.926 8.068 1.00 87.69 292 TYR A N 1
ATOM 2414 C CA . TYR A 1 292 ? -0.491 16.614 7.146 1.00 87.69 292 TYR A CA 1
ATOM 2415 C C . TYR A 1 292 ? -1.211 15.604 6.262 1.00 87.69 292 TYR A C 1
ATOM 2417 O O . TYR A 1 292 ? -0.583 14.926 5.450 1.00 87.69 292 TYR A O 1
ATOM 2425 N N . LYS A 1 293 ? -2.535 15.508 6.395 1.00 90.12 293 LYS A N 1
ATOM 2426 C CA . LYS A 1 293 ? -3.349 14.680 5.500 1.00 90.12 293 LYS A CA 1
ATOM 2427 C C . LYS A 1 293 ? -3.444 15.318 4.116 1.00 90.12 293 LYS A C 1
ATOM 2429 O O . LYS A 1 293 ? -3.562 16.537 3.980 1.00 90.12 293 LYS A O 1
ATOM 2434 N N . ALA A 1 294 ? -3.412 14.486 3.085 1.00 92.56 294 ALA A N 1
ATOM 2435 C CA . ALA A 1 294 ? -3.753 14.901 1.735 1.00 92.56 294 ALA A CA 1
ATOM 2436 C C . ALA A 1 294 ? -5.232 15.315 1.652 1.00 92.56 294 ALA A C 1
ATOM 2438 O O . ALA A 1 294 ? -6.042 15.002 2.531 1.00 92.56 294 ALA A O 1
ATOM 2439 N N . LYS A 1 295 ? -5.608 15.970 0.547 1.00 92.56 295 LYS A N 1
ATOM 2440 C CA . LYS A 1 295 ? -7.022 16.145 0.184 1.00 92.56 295 LYS A CA 1
ATOM 2441 C C . LYS A 1 295 ? -7.703 14.775 0.219 1.00 92.56 295 LYS A C 1
ATOM 2443 O O . LYS A 1 295 ? -7.174 13.817 -0.335 1.00 92.56 295 LYS A O 1
ATOM 2448 N N . LYS A 1 296 ? -8.868 14.682 0.863 1.00 93.56 296 LYS A N 1
ATOM 2449 C CA . LYS A 1 296 ? -9.619 13.427 0.996 1.00 93.56 296 LYS A CA 1
ATOM 2450 C C . LYS A 1 296 ? -9.809 12.761 -0.373 1.00 93.56 296 LYS A C 1
ATOM 2452 O O . LYS A 1 296 ? -10.443 13.336 -1.250 1.00 93.56 296 LYS A O 1
ATOM 2457 N N . PHE A 1 297 ? -9.290 11.543 -0.520 1.00 94.06 297 PHE A N 1
ATOM 2458 C CA . PHE A 1 297 ? -9.360 10.752 -1.758 1.00 94.06 297 PHE A CA 1
ATOM 2459 C C . PHE A 1 297 ? -9.974 9.359 -1.567 1.00 94.06 297 PHE A C 1
ATOM 2461 O O . PHE A 1 297 ? -10.000 8.541 -2.484 1.00 94.06 297 PHE A O 1
ATOM 2468 N N . THR A 1 298 ? -10.476 9.077 -0.370 1.00 93.25 298 THR A N 1
ATOM 2469 C CA . THR A 1 298 ? -11.189 7.843 -0.046 1.00 93.25 298 THR A CA 1
ATOM 2470 C C . THR A 1 298 ? -12.649 8.175 0.239 1.00 93.25 298 THR A C 1
ATOM 2472 O O . THR A 1 298 ? -12.965 9.223 0.819 1.00 93.25 298 THR A O 1
ATOM 2475 N N . ARG A 1 299 ? -13.567 7.292 -0.159 1.00 88.19 299 ARG A N 1
ATOM 2476 C CA . ARG A 1 299 ? -14.934 7.324 0.362 1.00 88.19 299 ARG A CA 1
ATOM 2477 C C . ARG A 1 299 ? -14.868 6.759 1.777 1.00 88.19 299 ARG A C 1
ATOM 2479 O O . ARG A 1 299 ? -14.911 5.547 1.962 1.00 88.19 299 ARG A O 1
ATOM 2486 N N . THR A 1 300 ? -14.658 7.637 2.760 1.00 67.81 300 THR A N 1
ATOM 2487 C CA . THR A 1 300 ? -14.779 7.259 4.175 1.00 67.81 300 THR A CA 1
ATOM 2488 C C . THR A 1 300 ? -16.151 6.644 4.385 1.00 67.81 300 THR A C 1
ATOM 2490 O O . THR A 1 300 ? -17.129 7.135 3.814 1.00 67.81 300 THR A O 1
ATOM 2493 N N . VAL A 1 301 ? -16.191 5.570 5.166 1.00 52.47 301 VAL A N 1
ATOM 2494 C CA . VAL A 1 301 ? -17.440 4.932 5.571 1.00 52.47 301 VAL A CA 1
ATOM 2495 C C . VAL A 1 301 ? -18.028 5.626 6.785 1.00 52.47 301 VAL A C 1
ATOM 2497 O O . VAL A 1 301 ? -17.220 6.047 7.640 1.00 52.47 301 VAL A O 1
#

pLDDT: mean 86.22, std 10.98, range [36.06, 98.12]